Protein AF-A0A848TZ54-F1 (afdb_monomer_lite)

Sequence (203 aa):
LNRTKKYLTGIYPYSLMSSSFYPVHDDQQALKITFSAQEWCGQVFAQINNRKKFKIKSFSYFESEGDIDIELEKNVLENELWNRIRINPFDLPIGEFKMIPDLEYIRMTHKELATYNAIASLTNNDGFGTYRLTYPELDRTLEIKFESSFPYTIESWTDSFKSGFGSKAQTMTSKATKIKTLNTPYWRQNRNNDIFLRDTLGL

Structure (mmCIF, N/CA/C/O backbone):
data_AF-A0A848TZ54-F1
#
_entry.id   AF-A0A848TZ54-F1
#
loop_
_atom_site.group_PDB
_atom_site.id
_atom_site.type_symbol
_atom_site.label_atom_id
_atom_site.label_alt_id
_atom_site.label_comp_id
_atom_site.label_asym_id
_atom_site.label_entity_id
_atom_site.label_seq_id
_atom_site.pdbx_PDB_ins_code
_atom_site.Cartn_x
_atom_site.Cartn_y
_atom_site.Cartn_z
_atom_site.occupancy
_atom_site.B_iso_or_equiv
_atom_site.auth_seq_id
_atom_site.auth_comp_id
_atom_site.auth_asym_id
_atom_site.auth_atom_id
_atom_site.pdbx_PDB_model_num
ATOM 1 N N . LEU A 1 1 ? -1.540 -8.554 -6.019 1.00 91.56 1 LEU A N 1
ATOM 2 C CA . LEU A 1 1 ? -0.116 -8.202 -5.903 1.00 91.56 1 LEU A CA 1
ATOM 3 C C . LEU A 1 1 ? 0.387 -8.563 -4.514 1.00 91.56 1 LEU A C 1
ATOM 5 O O . LEU A 1 1 ? -0.301 -8.237 -3.558 1.00 91.56 1 LEU A O 1
ATOM 9 N N . ASN A 1 2 ? 1.560 -9.192 -4.407 1.00 95.19 2 ASN A N 1
ATOM 10 C CA . ASN A 1 2 ? 2.245 -9.404 -3.128 1.00 95.19 2 ASN A CA 1
ATOM 11 C C . ASN A 1 2 ? 3.399 -8.401 -3.020 1.00 95.19 2 ASN A C 1
ATOM 13 O O . ASN A 1 2 ? 4.169 -8.258 -3.971 1.00 95.19 2 ASN A O 1
ATOM 17 N N . ARG A 1 3 ? 3.512 -7.718 -1.882 1.00 95.12 3 ARG A N 1
ATOM 18 C CA . ARG A 1 3 ? 4.575 -6.756 -1.571 1.00 95.12 3 ARG A CA 1
ATOM 19 C C . ARG A 1 3 ? 5.182 -7.125 -0.227 1.00 95.12 3 ARG A C 1
ATOM 21 O O . ARG A 1 3 ? 4.452 -7.280 0.744 1.00 95.12 3 ARG A O 1
ATOM 28 N N . THR A 1 4 ? 6.501 -7.237 -0.169 1.00 95.56 4 THR A N 1
ATOM 29 C CA . THR A 1 4 ? 7.244 -7.491 1.070 1.00 95.56 4 THR A CA 1
ATOM 30 C C . THR A 1 4 ? 8.174 -6.328 1.365 1.00 95.56 4 THR A C 1
ATOM 32 O O . THR A 1 4 ? 8.808 -5.809 0.445 1.00 95.56 4 THR A O 1
ATOM 35 N N . LYS A 1 5 ? 8.301 -5.952 2.636 1.00 94.88 5 LYS A N 1
ATOM 36 C CA . LYS A 1 5 ? 9.211 -4.897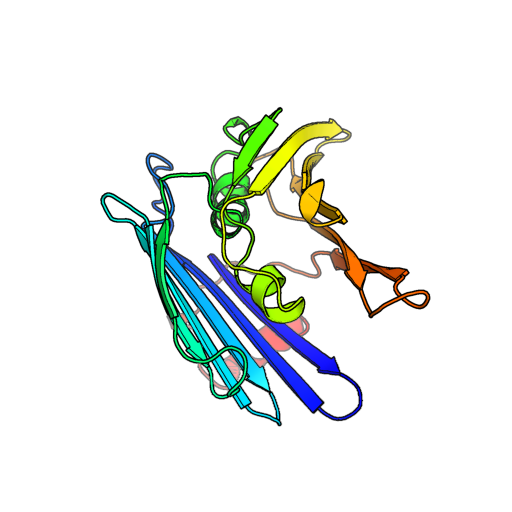 3.089 1.00 94.88 5 LYS A CA 1
ATOM 37 C C . LYS A 1 5 ? 9.971 -5.392 4.313 1.00 94.88 5 LYS A C 1
ATOM 39 O O . LYS A 1 5 ? 9.356 -5.828 5.282 1.00 94.88 5 LYS A O 1
ATOM 44 N N . LYS A 1 6 ? 11.301 -5.332 4.262 1.00 94.31 6 LYS A N 1
ATOM 45 C CA . LYS A 1 6 ? 12.179 -5.660 5.389 1.00 94.31 6 LYS A CA 1
ATOM 46 C C . LYS A 1 6 ? 13.097 -4.487 5.677 1.00 94.31 6 LYS A C 1
ATOM 48 O O . LYS A 1 6 ? 13.686 -3.939 4.751 1.00 94.31 6 LYS A O 1
ATOM 53 N N . TYR A 1 7 ? 13.180 -4.084 6.936 1.00 93.00 7 TYR A N 1
ATOM 54 C CA . TYR A 1 7 ? 14.023 -2.972 7.377 1.00 93.00 7 TYR A CA 1
ATOM 55 C C . TYR A 1 7 ? 14.318 -3.089 8.872 1.00 93.00 7 TYR A C 1
ATOM 57 O O . TYR A 1 7 ? 13.690 -3.877 9.573 1.00 93.00 7 TYR A O 1
ATOM 65 N N . LEU A 1 8 ? 15.288 -2.313 9.351 1.00 92.50 8 LEU A N 1
ATOM 66 C CA . LEU A 1 8 ? 15.635 -2.233 10.766 1.00 92.50 8 LEU A CA 1
ATOM 67 C C . LEU A 1 8 ? 15.040 -0.970 11.389 1.00 92.50 8 LEU A C 1
ATOM 69 O O . LEU A 1 8 ? 15.043 0.097 10.772 1.00 92.50 8 LEU A O 1
ATOM 73 N N . THR A 1 9 ? 14.599 -1.076 12.636 1.00 85.56 9 THR A N 1
ATOM 74 C CA . THR A 1 9 ? 14.295 0.071 13.500 1.00 85.56 9 THR A CA 1
ATOM 75 C C . THR A 1 9 ? 15.177 -0.027 14.740 1.00 85.56 9 THR A C 1
ATOM 77 O O . THR A 1 9 ? 14.919 -0.830 15.640 1.00 85.56 9 THR A O 1
ATOM 80 N N . GLY A 1 10 ? 16.269 0.739 14.770 1.00 87.44 10 GLY A N 1
ATOM 81 C CA . GLY A 1 10 ? 17.331 0.516 15.751 1.00 87.44 10 GLY A CA 1
ATOM 82 C C . GLY A 1 10 ? 17.955 -0.867 15.548 1.00 87.44 10 GLY A C 1
ATOM 83 O O . GLY A 1 10 ? 18.497 -1.143 14.481 1.00 87.44 10 GLY A O 1
ATOM 84 N N . ILE A 1 11 ? 17.851 -1.736 16.556 1.00 87.88 11 ILE A N 1
ATOM 85 C CA . ILE A 1 11 ? 18.409 -3.100 16.526 1.00 87.88 11 ILE A CA 1
ATOM 86 C C . ILE A 1 11 ? 17.394 -4.185 16.129 1.00 87.88 11 ILE A C 1
ATOM 88 O O . ILE A 1 11 ? 17.770 -5.351 16.028 1.00 87.88 11 ILE A O 1
ATOM 92 N N . TYR A 1 12 ? 16.121 -3.833 15.913 1.00 88.94 12 TYR A N 1
ATOM 93 C CA . TYR A 1 12 ? 15.062 -4.811 15.649 1.00 88.94 12 TYR A CA 1
ATOM 94 C C . TYR A 1 12 ? 14.714 -4.905 14.160 1.00 88.94 12 TYR A C 1
ATOM 96 O O . TYR A 1 12 ? 14.510 -3.867 13.520 1.00 88.94 12 TYR A O 1
ATOM 104 N N . PRO A 1 13 ? 14.609 -6.123 13.598 1.00 92.94 13 PRO A N 1
ATOM 105 C CA . PRO A 1 13 ? 14.150 -6.320 12.235 1.00 92.94 13 PRO A CA 1
ATOM 106 C C . PRO A 1 13 ? 12.625 -6.306 12.151 1.00 92.94 13 PRO A C 1
ATOM 108 O O . PRO A 1 13 ? 11.940 -6.976 12.919 1.00 92.94 13 PRO A O 1
ATOM 111 N N . TYR A 1 14 ? 12.110 -5.590 11.159 1.00 95.06 14 TYR A N 1
ATOM 112 C CA . TYR A 1 14 ? 10.713 -5.617 10.749 1.00 95.06 14 TYR A CA 1
ATOM 113 C C . TYR A 1 14 ? 10.586 -6.403 9.449 1.00 95.06 14 TYR A C 1
ATOM 115 O O . TYR A 1 14 ? 11.362 -6.204 8.511 1.00 95.06 14 TYR A O 1
ATOM 123 N N . SER A 1 15 ? 9.581 -7.272 9.382 1.00 96.81 15 SER A N 1
ATOM 124 C CA . SER A 1 15 ? 9.186 -7.995 8.177 1.00 96.81 15 SER A CA 1
ATOM 125 C C . SER A 1 15 ? 7.696 -7.803 7.943 1.00 96.81 15 SER A C 1
ATOM 127 O O . SER A 1 15 ? 6.864 -8.338 8.673 1.00 96.81 15 SER A O 1
ATOM 129 N N . LEU A 1 16 ? 7.367 -7.034 6.911 1.00 97.38 16 LEU A N 1
ATOM 130 C CA . LEU A 1 16 ? 5.999 -6.724 6.520 1.00 97.38 16 LEU A CA 1
ATOM 131 C C . LEU A 1 16 ? 5.663 -7.415 5.202 1.00 97.38 16 LEU A C 1
ATOM 133 O O . LEU A 1 16 ? 6.504 -7.500 4.299 1.00 97.38 16 LEU A O 1
ATOM 137 N N . MET A 1 17 ? 4.420 -7.861 5.067 1.00 97.94 17 MET A N 1
ATOM 138 C CA . MET A 1 17 ? 3.891 -8.381 3.813 1.00 97.94 17 MET A CA 1
ATOM 139 C C . MET A 1 17 ? 2.444 -7.946 3.619 1.00 97.94 17 MET A C 1
ATOM 141 O O . MET A 1 17 ? 1.595 -8.204 4.467 1.00 97.94 17 MET A O 1
ATOM 145 N N . SER A 1 18 ? 2.163 -7.353 2.463 1.00 97.75 18 SER A N 1
ATOM 146 C CA . SER A 1 18 ? 0.814 -7.033 2.000 1.00 97.75 18 SER A CA 1
ATOM 147 C C . SER A 1 18 ? 0.499 -7.865 0.767 1.00 97.75 18 SER A C 1
ATOM 149 O O . SER A 1 18 ? 1.334 -8.002 -0.129 1.00 97.75 18 SER A O 1
ATOM 151 N N . SER A 1 19 ? -0.705 -8.420 0.700 1.00 98.06 19 SER A N 1
ATOM 152 C CA . SER A 1 19 ? -1.190 -9.167 -0.462 1.00 98.06 19 SER A CA 1
ATOM 153 C C . SER A 1 19 ? -2.579 -8.683 -0.844 1.00 98.06 19 SER A C 1
ATOM 155 O O . SER A 1 19 ? -3.461 -8.596 0.002 1.00 98.06 19 SER A O 1
ATOM 157 N N . SER A 1 20 ? -2.780 -8.389 -2.124 1.00 97.38 20 SER A N 1
ATOM 158 C CA . SER A 1 20 ? -4.081 -8.043 -2.698 1.00 97.38 20 SER A CA 1
ATOM 159 C C . SER A 1 20 ? -4.461 -9.073 -3.756 1.00 97.38 20 SER A C 1
ATOM 161 O O . SER A 1 20 ? -3.743 -9.260 -4.745 1.00 97.38 20 SER A O 1
ATOM 163 N N . PHE A 1 21 ? -5.565 -9.780 -3.543 1.00 96.88 21 PHE A N 1
ATOM 164 C CA . PHE A 1 21 ? -6.132 -10.704 -4.516 1.00 96.88 21 PHE A CA 1
ATOM 165 C C . PHE A 1 21 ? -7.145 -9.948 -5.374 1.00 96.88 21 PHE A C 1
ATOM 167 O O . PHE A 1 21 ? -8.287 -9.730 -4.969 1.00 96.88 21 PHE A O 1
ATOM 174 N N . TYR A 1 22 ? -6.680 -9.510 -6.541 1.00 95.31 22 TYR A N 1
ATOM 175 C CA . TYR A 1 22 ? -7.401 -8.621 -7.443 1.00 95.31 22 TYR A CA 1
ATOM 176 C C . TYR A 1 22 ? -7.791 -9.358 -8.734 1.00 95.31 22 TYR A C 1
ATOM 178 O O . TYR A 1 22 ? -6.925 -10.039 -9.295 1.00 95.31 22 TYR A O 1
ATOM 186 N N . PRO A 1 23 ? -9.045 -9.253 -9.207 1.00 92.62 23 PRO A N 1
ATOM 187 C CA . PRO A 1 23 ? -9.470 -9.867 -10.462 1.00 92.62 23 PRO A CA 1
ATOM 188 C C . PRO A 1 23 ? -8.756 -9.254 -11.670 1.00 92.62 23 PRO A C 1
ATOM 190 O O . PRO A 1 23 ? -8.615 -8.043 -11.785 1.00 92.62 23 PRO A O 1
ATOM 193 N N . VAL A 1 24 ? -8.323 -10.102 -12.604 1.00 86.69 24 VAL A N 1
ATOM 194 C CA . VAL A 1 24 ? -7.557 -9.669 -13.789 1.00 86.69 24 VAL A CA 1
ATOM 195 C C . VAL A 1 24 ? -8.401 -8.834 -14.756 1.00 86.69 24 VAL A C 1
ATOM 197 O O . VAL A 1 24 ? -7.855 -7.991 -15.457 1.00 86.69 24 VAL A O 1
ATOM 200 N N . HIS A 1 25 ? -9.718 -9.053 -14.781 1.00 88.06 25 HIS A N 1
ATOM 201 C CA . HIS A 1 25 ? -10.644 -8.323 -15.649 1.00 88.06 25 HIS A CA 1
ATOM 202 C C . HIS A 1 25 ? -10.925 -6.887 -15.190 1.00 88.06 25 HIS A C 1
ATOM 204 O O . HIS A 1 25 ? -11.563 -6.160 -15.942 1.00 88.06 25 HIS A O 1
ATOM 210 N N . ASP A 1 26 ? -10.446 -6.487 -14.002 1.00 84.62 26 ASP A N 1
ATOM 211 C CA . ASP A 1 26 ? -10.633 -5.135 -13.448 1.00 84.62 26 ASP A CA 1
ATOM 212 C C . ASP A 1 26 ? -12.109 -4.701 -13.374 1.00 84.62 26 ASP A C 1
ATOM 214 O O . ASP A 1 26 ? -12.451 -3.533 -13.498 1.00 84.62 26 ASP A O 1
ATOM 218 N N . ASP A 1 27 ? -13.007 -5.668 -13.188 1.00 84.88 27 ASP A N 1
ATOM 219 C CA . ASP A 1 27 ? -14.463 -5.500 -13.209 1.00 84.88 27 ASP A CA 1
ATOM 220 C C . ASP A 1 27 ? -15.075 -5.334 -11.808 1.00 84.88 27 ASP A C 1
ATOM 222 O O . ASP A 1 27 ? -16.269 -5.074 -11.654 1.00 84.88 27 ASP A O 1
ATOM 226 N N . GLN A 1 28 ? -14.261 -5.500 -10.766 1.00 91.31 28 GLN A N 1
ATOM 227 C CA . GLN A 1 28 ? -14.660 -5.399 -9.368 1.00 91.31 28 GLN A CA 1
ATOM 228 C C . GLN A 1 28 ? -13.448 -5.106 -8.474 1.00 91.31 28 GLN A C 1
ATOM 230 O O . GLN A 1 28 ? -12.299 -5.355 -8.833 1.00 91.31 28 GLN A O 1
ATOM 235 N N . GLN A 1 29 ? -13.724 -4.643 -7.255 1.00 95.06 29 GLN A N 1
ATOM 236 C CA . GLN A 1 29 ? -12.709 -4.417 -6.224 1.00 95.06 29 GLN A CA 1
ATOM 237 C C . GLN A 1 29 ? -11.985 -5.705 -5.807 1.00 95.06 29 GLN A C 1
ATOM 239 O O . GLN A 1 29 ? -12.501 -6.815 -5.985 1.00 95.06 29 GLN A O 1
ATOM 244 N N . ALA A 1 30 ? -10.832 -5.559 -5.147 1.00 96.62 30 ALA A N 1
ATOM 245 C CA . ALA A 1 30 ? -10.060 -6.677 -4.610 1.00 96.62 30 ALA A CA 1
ATOM 246 C C . ALA A 1 30 ? -10.962 -7.643 -3.830 1.00 96.62 30 ALA A C 1
ATOM 248 O O . ALA A 1 30 ? -11.733 -7.238 -2.960 1.00 96.62 30 ALA A O 1
ATOM 249 N N . LEU A 1 31 ? -10.869 -8.938 -4.126 1.00 97.50 31 LEU A N 1
ATOM 250 C CA . LEU A 1 31 ? -11.684 -9.970 -3.482 1.00 97.50 31 LEU A CA 1
ATOM 251 C C . LEU A 1 31 ? -11.241 -10.210 -2.032 1.00 97.50 31 LEU A C 1
ATOM 253 O O . LEU A 1 31 ? -12.046 -10.551 -1.156 1.00 97.50 31 LEU A O 1
ATOM 257 N N . LYS A 1 32 ? -9.941 -10.038 -1.784 1.00 98.31 32 LYS A N 1
ATOM 258 C CA . LYS A 1 32 ? -9.312 -10.171 -0.473 1.00 98.31 32 LYS A CA 1
ATOM 259 C C . LYS A 1 32 ? -8.040 -9.334 -0.411 1.00 98.31 32 LYS A C 1
ATOM 261 O O . LYS A 1 32 ? -7.246 -9.363 -1.347 1.00 98.31 32 LYS A O 1
ATOM 266 N N . ILE A 1 33 ? -7.815 -8.671 0.716 1.00 98.62 33 ILE A N 1
ATOM 267 C CA . ILE A 1 33 ? -6.533 -8.049 1.060 1.00 98.62 33 ILE A CA 1
ATOM 268 C C . ILE A 1 33 ? -6.068 -8.630 2.389 1.00 98.62 33 ILE A C 1
ATOM 270 O O . ILE A 1 33 ? -6.881 -8.831 3.289 1.00 98.62 33 ILE A O 1
ATOM 274 N N . THR A 1 34 ? -4.775 -8.897 2.519 1.00 98.56 34 THR A N 1
ATOM 275 C CA . THR A 1 34 ? -4.148 -9.296 3.781 1.00 98.56 34 THR A CA 1
ATOM 276 C C . THR A 1 34 ? -2.904 -8.470 4.037 1.00 98.56 34 THR A C 1
ATOM 278 O O . THR A 1 34 ? -2.166 -8.151 3.105 1.00 98.56 34 THR A O 1
ATOM 281 N N . PHE A 1 35 ? -2.635 -8.207 5.304 1.00 98.56 35 PHE A N 1
ATOM 282 C CA . PHE A 1 35 ? -1.410 -7.603 5.791 1.00 98.56 35 PHE A CA 1
ATOM 283 C C . PHE A 1 35 ? -0.883 -8.421 6.968 1.00 98.56 35 PHE A C 1
ATOM 285 O O . PHE A 1 35 ? -1.661 -8.881 7.802 1.00 98.56 35 PHE A O 1
ATOM 292 N N . SER A 1 36 ? 0.431 -8.585 7.048 1.00 97.94 36 SER A N 1
ATOM 293 C CA . SER A 1 36 ? 1.100 -9.156 8.212 1.00 97.94 36 SER A CA 1
ATOM 294 C C . SER A 1 36 ? 2.349 -8.365 8.558 1.00 97.94 36 SER A C 1
ATOM 296 O O . SER A 1 36 ? 3.113 -7.999 7.661 1.00 97.94 36 SER A O 1
ATOM 298 N N . ALA A 1 37 ? 2.586 -8.192 9.853 1.00 96.94 37 ALA A N 1
ATOM 299 C CA . ALA A 1 37 ? 3.818 -7.654 10.405 1.00 96.94 37 ALA A CA 1
ATOM 300 C C . ALA A 1 37 ? 4.403 -8.647 11.405 1.00 96.94 37 ALA A C 1
ATOM 302 O O . ALA A 1 37 ? 3.680 -9.172 12.251 1.00 96.94 37 ALA A O 1
ATOM 303 N N . GLN A 1 38 ? 5.710 -8.867 11.322 1.00 95.44 38 GLN A N 1
ATOM 304 C CA . GLN A 1 38 ? 6.474 -9.579 12.334 1.00 95.44 38 GLN A CA 1
ATOM 305 C C . GLN A 1 38 ? 7.714 -8.767 12.685 1.00 95.44 38 GLN A C 1
ATOM 307 O O . GLN A 1 38 ? 8.446 -8.315 11.798 1.00 95.44 38 GLN A O 1
ATOM 312 N N . GLU A 1 39 ? 7.945 -8.611 13.979 1.00 89.69 39 GLU A N 1
ATOM 313 C CA . GLU A 1 39 ? 9.127 -7.966 14.531 1.00 89.69 39 GLU A CA 1
ATOM 314 C C . GLU A 1 39 ? 9.479 -8.606 15.888 1.00 89.69 39 GLU A C 1
ATOM 316 O O . GLU A 1 39 ? 8.929 -9.649 16.245 1.00 89.69 39 GLU A O 1
ATOM 321 N N . TRP A 1 40 ? 10.471 -8.070 16.597 1.00 87.25 40 TRP A N 1
ATOM 322 C CA . TRP A 1 40 ? 10.979 -8.679 17.832 1.00 87.25 40 TRP A CA 1
ATOM 323 C C . TRP A 1 40 ? 9.947 -8.703 18.969 1.00 87.25 40 TRP A C 1
ATOM 325 O O . TRP A 1 40 ? 9.869 -9.678 19.715 1.00 87.25 40 TRP A O 1
ATOM 335 N N . CYS A 1 41 ? 9.172 -7.633 19.112 1.00 85.75 41 CYS A N 1
ATOM 336 C CA . CYS A 1 41 ? 8.215 -7.434 20.190 1.00 85.75 41 CYS A CA 1
ATOM 337 C C . CYS A 1 41 ? 6.887 -8.179 19.969 1.00 85.75 41 CYS A C 1
ATOM 339 O O . CYS A 1 41 ? 6.116 -8.289 20.922 1.00 85.75 41 CYS A O 1
ATOM 341 N N . GLY A 1 42 ? 6.602 -8.691 18.766 1.00 92.50 42 GLY A N 1
ATOM 342 C CA . GLY A 1 42 ? 5.309 -9.281 18.445 1.00 92.50 42 GLY A CA 1
ATOM 343 C C . GLY A 1 42 ? 5.001 -9.451 16.954 1.00 92.50 42 GLY A C 1
ATOM 344 O O . GLY A 1 42 ? 5.835 -9.305 16.056 1.00 92.50 42 GLY A O 1
ATOM 345 N N . GLN A 1 43 ? 3.744 -9.818 16.699 1.00 95.25 43 GLN A N 1
ATOM 346 C CA . GLN A 1 43 ? 3.213 -10.075 15.363 1.00 95.25 43 GLN A CA 1
ATOM 347 C C . GLN A 1 43 ? 1.757 -9.637 15.239 1.00 95.25 43 GLN A C 1
ATOM 349 O O . GLN A 1 43 ? 1.008 -9.616 16.220 1.00 95.25 43 GLN A O 1
ATOM 354 N N . VAL A 1 44 ? 1.364 -9.301 14.014 1.00 96.88 44 VAL A N 1
ATOM 355 C CA . VAL A 1 44 ? 0.027 -8.805 13.681 1.00 96.88 44 VAL A CA 1
ATOM 356 C C . VAL A 1 44 ? -0.386 -9.349 12.325 1.00 96.88 44 VAL A C 1
ATOM 358 O O . VAL A 1 44 ? 0.426 -9.397 11.397 1.00 96.88 44 VAL A O 1
ATOM 361 N N . PHE A 1 45 ? -1.659 -9.698 12.185 1.00 98.12 45 PHE A N 1
ATOM 362 C CA . PHE A 1 45 ? -2.269 -10.057 10.910 1.00 98.12 45 PHE A CA 1
ATOM 363 C C . PHE A 1 45 ? -3.606 -9.345 10.747 1.00 98.12 45 PHE A C 1
ATOM 365 O O . PHE A 1 45 ? -4.450 -9.448 11.624 1.00 98.12 45 PHE A O 1
ATOM 372 N N . ALA A 1 46 ? -3.833 -8.701 9.605 1.00 98.19 46 ALA A N 1
ATOM 373 C CA . ALA A 1 46 ? -5.104 -8.088 9.241 1.00 98.19 46 ALA A CA 1
ATOM 374 C C . ALA A 1 46 ? -5.588 -8.603 7.881 1.00 98.19 46 ALA A C 1
ATOM 376 O O . ALA A 1 46 ? -4.797 -8.876 6.977 1.00 98.19 46 ALA A O 1
ATOM 377 N N . GLN A 1 47 ? -6.902 -8.719 7.712 1.00 98.56 47 GLN A N 1
ATOM 378 C CA . GLN A 1 47 ? -7.528 -9.175 6.477 1.00 98.56 47 GLN A CA 1
ATOM 379 C C . GLN A 1 47 ? -8.821 -8.417 6.207 1.00 98.56 47 GLN A C 1
ATOM 381 O O . GLN A 1 47 ? -9.689 -8.339 7.072 1.00 98.56 47 GLN A O 1
ATOM 386 N N . ILE A 1 48 ? -8.992 -7.984 4.961 1.00 98.69 48 ILE A N 1
ATOM 387 C CA . ILE A 1 48 ? -10.251 -7.487 4.407 1.00 98.69 48 ILE A CA 1
ATOM 388 C C . ILE A 1 48 ? -10.809 -8.553 3.462 1.00 98.69 48 ILE A C 1
ATOM 390 O O . ILE A 1 48 ? -10.130 -8.992 2.534 1.00 98.69 48 ILE A O 1
ATOM 394 N N . ASN A 1 49 ? -12.063 -8.952 3.665 1.00 98.50 49 ASN A N 1
ATOM 395 C CA . ASN A 1 49 ? -12.816 -9.784 2.731 1.00 98.50 49 ASN A CA 1
ATOM 396 C C . ASN A 1 49 ? -13.896 -8.954 2.041 1.00 98.50 49 ASN A C 1
ATOM 398 O O . ASN A 1 49 ? -14.756 -8.355 2.694 1.00 98.50 49 ASN A O 1
ATOM 402 N N . ASN A 1 50 ? -13.900 -8.986 0.712 1.00 98.12 50 ASN A N 1
ATOM 403 C CA . ASN A 1 50 ? -14.939 -8.366 -0.095 1.00 98.12 50 ASN A CA 1
ATOM 404 C C . ASN A 1 50 ? -16.230 -9.203 -0.017 1.00 98.12 50 ASN A C 1
ATOM 406 O O . ASN A 1 50 ? -16.301 -10.323 -0.526 1.00 98.12 50 ASN A O 1
ATOM 410 N N . ARG A 1 51 ? -17.229 -8.690 0.707 1.00 97.75 51 ARG A N 1
ATOM 411 C CA . ARG A 1 51 ? -18.608 -9.207 0.790 1.00 97.75 51 ARG A CA 1
ATOM 412 C C . ARG A 1 51 ? -19.570 -8.051 0.489 1.00 97.75 51 ARG A C 1
ATOM 414 O O . ARG A 1 51 ? -19.143 -7.068 -0.104 1.00 97.75 51 ARG A O 1
ATOM 421 N N . LYS A 1 52 ? -20.843 -8.127 0.907 1.00 97.50 52 LYS A N 1
ATOM 422 C CA . LYS A 1 52 ? -21.798 -7.004 0.785 1.00 97.50 52 LYS A CA 1
ATOM 423 C C . LYS A 1 52 ? -21.226 -5.708 1.381 1.00 97.50 52 LYS A C 1
ATOM 425 O O . LYS A 1 52 ? -21.224 -4.682 0.718 1.00 97.50 52 LYS A O 1
ATOM 430 N N . LYS A 1 53 ? -20.677 -5.804 2.593 1.00 98.31 53 LYS A N 1
ATOM 431 C CA . LYS A 1 53 ? -19.748 -4.844 3.203 1.00 98.31 53 LYS A CA 1
ATOM 432 C C . LYS A 1 53 ? -18.347 -5.451 3.225 1.00 98.31 53 LYS A C 1
ATOM 434 O O . LYS A 1 53 ? -18.194 -6.664 3.037 1.00 98.31 53 LYS A O 1
ATOM 439 N N . PHE A 1 54 ? -17.314 -4.651 3.437 1.00 98.56 54 PHE A N 1
ATOM 440 C CA . PHE A 1 54 ? -15.997 -5.201 3.738 1.00 98.56 54 PHE A CA 1
ATOM 441 C C . PHE A 1 54 ? -16.004 -5.801 5.135 1.00 98.56 54 PHE A C 1
ATOM 443 O O . PHE A 1 54 ? -16.257 -5.087 6.095 1.00 98.56 54 PHE A O 1
ATOM 450 N N . LYS A 1 55 ? -15.726 -7.104 5.243 1.00 98.69 55 LYS A N 1
ATOM 451 C CA . LYS A 1 55 ? -15.532 -7.763 6.540 1.00 98.69 55 LYS A CA 1
ATOM 452 C C . LYS A 1 55 ? -14.060 -7.746 6.886 1.00 98.69 55 LYS A C 1
ATOM 454 O O . LYS A 1 55 ? -13.258 -8.279 6.113 1.00 98.69 55 LYS A O 1
ATOM 459 N N . ILE A 1 56 ? -13.722 -7.168 8.024 1.00 98.56 56 ILE A N 1
ATOM 460 C CA . ILE A 1 56 ? -12.344 -6.937 8.425 1.00 98.56 56 ILE A CA 1
ATOM 461 C C . ILE A 1 56 ? -12.078 -7.676 9.722 1.00 98.56 56 ILE A C 1
ATOM 463 O O . ILE A 1 56 ? -12.817 -7.519 10.686 1.00 98.56 56 ILE A O 1
ATOM 467 N N . LYS A 1 57 ? -11.008 -8.468 9.731 1.00 98.25 57 LYS A N 1
ATOM 468 C CA . LYS A 1 57 ? -10.492 -9.111 10.939 1.00 98.25 57 LYS A CA 1
ATOM 469 C C . LYS A 1 57 ? -9.027 -8.764 11.107 1.00 98.25 57 LYS A C 1
ATOM 471 O O . LYS A 1 57 ? -8.283 -8.837 10.129 1.00 98.25 57 LYS A O 1
ATOM 476 N N . SER A 1 58 ? -8.623 -8.435 12.324 1.00 97.19 58 SER A N 1
ATOM 477 C CA . SER A 1 58 ? -7.219 -8.287 12.702 1.00 97.19 58 SER A CA 1
ATOM 478 C C . SER A 1 58 ? -6.959 -9.066 13.975 1.00 97.19 58 SER A C 1
ATOM 480 O O . SER A 1 58 ? -7.818 -9.103 14.848 1.00 97.19 58 SER A O 1
ATOM 482 N N . PHE A 1 59 ? -5.776 -9.657 14.059 1.00 96.94 59 PHE A N 1
ATOM 483 C CA . PHE A 1 59 ? -5.259 -10.330 15.237 1.00 96.94 59 PHE A CA 1
ATOM 484 C C . PHE A 1 59 ? -3.945 -9.669 15.618 1.00 96.94 59 PHE A C 1
ATOM 486 O O . PHE A 1 59 ? -3.067 -9.517 14.759 1.00 96.94 59 PHE A O 1
ATOM 493 N N . SER A 1 60 ? -3.816 -9.260 16.874 1.00 95.44 60 SER A N 1
ATOM 494 C CA . SER A 1 60 ? -2.649 -8.518 17.355 1.00 95.44 60 SER A CA 1
ATOM 495 C C . SER A 1 60 ? -2.103 -9.149 18.622 1.00 95.44 60 SER A C 1
ATOM 497 O O . SER A 1 60 ? -2.839 -9.415 19.566 1.00 95.44 60 SER A O 1
ATOM 499 N N . TYR A 1 61 ? -0.785 -9.325 18.674 1.00 94.00 61 TYR A N 1
ATOM 500 C CA . TYR A 1 61 ? -0.103 -9.661 19.921 1.00 94.00 61 TYR A CA 1
ATOM 501 C C . TYR A 1 61 ? -0.174 -8.522 20.963 1.00 94.00 61 TYR A C 1
ATOM 503 O O . TYR A 1 61 ? -0.062 -8.768 22.161 1.00 94.00 61 TYR A O 1
ATOM 511 N N . PHE A 1 62 ? -0.353 -7.271 20.526 1.00 90.31 62 PHE A N 1
ATOM 512 C CA . PHE A 1 62 ? -0.296 -6.092 21.392 1.00 90.31 62 PHE A CA 1
ATOM 513 C C . PHE A 1 62 ? -1.641 -5.779 22.047 1.00 90.31 62 PHE A C 1
ATOM 515 O O . PHE A 1 62 ? -2.628 -5.537 21.352 1.00 90.31 62 PHE A O 1
ATOM 522 N N . GLU A 1 63 ? -1.640 -5.695 23.380 1.00 83.31 63 GLU A N 1
ATOM 523 C CA . GLU A 1 63 ? -2.832 -5.508 24.221 1.00 83.31 63 GLU A CA 1
ATOM 524 C C . GLU A 1 63 ? -3.678 -4.289 23.832 1.00 83.31 63 GLU A C 1
ATOM 526 O O . GLU A 1 63 ? -4.894 -4.401 23.715 1.00 83.31 63 GLU A O 1
ATOM 531 N N . SER A 1 64 ? -3.052 -3.131 23.600 1.00 82.94 64 SER A N 1
ATOM 532 C CA . SER A 1 64 ? -3.775 -1.875 23.363 1.00 82.94 64 SER A CA 1
ATOM 533 C C . SER A 1 64 ? -4.563 -1.837 22.053 1.00 82.94 64 SER A C 1
ATOM 535 O O . SER A 1 64 ? -5.485 -1.038 21.926 1.00 82.94 64 SER A O 1
ATOM 537 N N . GLU A 1 65 ? -4.182 -2.646 21.065 1.00 83.75 65 GLU A N 1
ATOM 538 C CA . GLU A 1 65 ? -4.890 -2.726 19.779 1.00 83.75 65 GLU A CA 1
ATOM 539 C C . GLU A 1 65 ? -5.780 -3.963 19.713 1.00 83.75 65 GLU A C 1
ATOM 541 O O . GLU A 1 65 ? -6.882 -3.885 19.177 1.00 83.75 65 GLU A O 1
ATOM 546 N N . GLY A 1 66 ? -5.304 -5.080 20.275 1.00 89.25 66 GLY A N 1
ATOM 547 C CA . GLY A 1 66 ? -6.044 -6.329 20.371 1.00 89.25 66 GLY A CA 1
ATOM 548 C C . GLY A 1 66 ? -6.547 -6.867 19.031 1.00 89.25 66 GLY A C 1
ATOM 549 O O . GLY A 1 66 ? -6.083 -6.504 17.944 1.00 89.25 66 GLY A O 1
ATOM 550 N N . ASP A 1 67 ? -7.512 -7.772 19.134 1.00 95.19 67 ASP A N 1
ATOM 551 C CA . ASP A 1 67 ? -8.197 -8.343 17.985 1.00 95.19 67 ASP A CA 1
ATOM 552 C C . ASP A 1 67 ? -9.382 -7.457 17.582 1.00 95.19 67 ASP A C 1
ATOM 554 O O . ASP A 1 67 ? -10.123 -6.960 18.432 1.00 95.19 67 ASP A O 1
ATOM 558 N N . ILE A 1 68 ? -9.602 -7.299 16.275 1.00 94.50 68 ILE A N 1
ATOM 559 C CA . ILE A 1 68 ? -10.749 -6.554 15.733 1.00 94.50 68 ILE A CA 1
ATOM 560 C C . ILE A 1 68 ? -11.579 -7.457 14.818 1.00 94.50 68 ILE A C 1
ATOM 562 O O . ILE A 1 68 ? -11.033 -8.257 14.054 1.00 94.50 68 ILE A O 1
ATOM 566 N N . ASP A 1 69 ? -12.899 -7.279 14.846 1.00 97.62 69 ASP A N 1
ATOM 567 C CA . ASP A 1 69 ? -13.854 -7.892 13.917 1.00 97.62 69 ASP A CA 1
ATOM 568 C C . ASP A 1 69 ? -14.943 -6.861 13.595 1.00 97.62 69 ASP A C 1
ATOM 570 O O . ASP A 1 69 ? -15.837 -6.610 14.404 1.00 97.62 69 ASP A O 1
ATOM 574 N N . ILE A 1 70 ? -14.815 -6.194 12.447 1.00 97.81 70 ILE A N 1
ATOM 575 C CA . ILE A 1 70 ? -15.670 -5.063 12.060 1.00 97.81 70 ILE A CA 1
ATOM 576 C C . ILE A 1 70 ? -16.149 -5.188 10.614 1.00 97.81 70 ILE A C 1
ATOM 578 O O . ILE A 1 70 ? -15.590 -5.931 9.800 1.00 97.81 70 ILE A O 1
ATOM 582 N N . GLU A 1 71 ? -17.170 -4.404 10.269 1.00 98.50 71 GLU A N 1
ATOM 583 C CA . GLU A 1 71 ? -17.621 -4.232 8.890 1.00 98.50 71 GLU A CA 1
ATOM 584 C C . GLU A 1 71 ? -17.560 -2.760 8.469 1.00 98.50 71 GLU A C 1
ATOM 586 O O . GLU A 1 71 ? -18.025 -1.887 9.197 1.00 98.50 71 GLU A O 1
ATOM 591 N N . LEU A 1 72 ? -17.035 -2.491 7.271 1.00 98.38 72 LEU A N 1
ATOM 592 C CA . LEU A 1 72 ? -17.018 -1.157 6.658 1.00 98.38 72 LEU A CA 1
ATOM 593 C C . LEU A 1 72 ? -17.810 -1.147 5.347 1.00 98.38 72 LEU A C 1
ATOM 595 O O . LEU A 1 72 ? -17.841 -2.141 4.616 1.00 98.38 72 LEU A O 1
ATOM 599 N N . GLU A 1 73 ? -18.438 -0.014 5.034 1.00 98.25 73 GLU A N 1
ATOM 600 C CA . GLU A 1 73 ? -19.122 0.178 3.751 1.00 98.25 73 GLU A CA 1
ATOM 601 C C . GLU A 1 73 ? -18.164 0.075 2.560 1.00 98.25 73 GLU A C 1
ATOM 603 O O . GLU A 1 73 ? -16.942 0.200 2.681 1.00 98.25 73 GLU A O 1
ATOM 608 N N . LYS A 1 74 ? -18.741 -0.155 1.379 1.00 97.69 74 LYS A N 1
ATOM 609 C CA . LYS A 1 74 ? -17.993 -0.219 0.125 1.00 97.69 74 LYS A CA 1
ATOM 610 C C . LYS A 1 74 ? -17.447 1.142 -0.271 1.00 97.69 74 LYS A C 1
ATOM 612 O O . LYS A 1 74 ? -18.182 1.982 -0.765 1.00 97.69 74 LYS A O 1
ATOM 617 N N . ASN A 1 75 ? -16.142 1.294 -0.097 1.00 97.56 75 ASN A N 1
ATOM 618 C CA . ASN A 1 75 ? -15.341 2.418 -0.558 1.00 97.56 75 ASN A CA 1
ATOM 619 C C . ASN A 1 75 ? -14.086 1.898 -1.264 1.00 97.56 75 ASN A C 1
ATOM 621 O O . ASN A 1 75 ? -13.786 0.703 -1.207 1.00 97.56 75 ASN A O 1
ATOM 625 N N . VAL A 1 76 ? -13.343 2.777 -1.932 1.00 97.75 76 VAL A N 1
ATOM 626 C CA . VAL A 1 76 ? -12.101 2.376 -2.608 1.00 97.75 76 VAL A CA 1
ATOM 627 C C . VAL A 1 76 ? -11.099 1.839 -1.577 1.00 97.75 76 VAL A C 1
ATOM 629 O O . VAL A 1 76 ? -11.002 2.380 -0.473 1.00 97.75 76 VAL A O 1
ATOM 632 N N . LEU A 1 77 ? -10.361 0.780 -1.916 1.00 98.38 77 LEU A N 1
ATOM 633 C CA . LEU A 1 77 ? -9.317 0.215 -1.055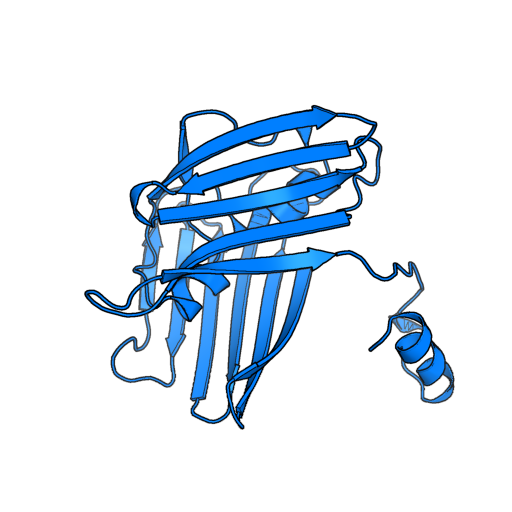 1.00 98.38 77 LEU A CA 1
ATOM 634 C C . LEU A 1 77 ? -7.949 0.694 -1.542 1.00 98.38 77 LEU A C 1
ATOM 636 O O . LEU A 1 77 ? -7.545 0.363 -2.653 1.00 98.38 77 LEU A O 1
ATOM 640 N N . GLU A 1 78 ? -7.180 1.413 -0.727 1.00 98.44 78 GLU A N 1
ATOM 641 C CA . GLU A 1 78 ? -5.859 1.904 -1.158 1.00 98.44 78 GLU A CA 1
ATOM 642 C C . GLU A 1 78 ? -4.923 0.761 -1.596 1.00 98.44 78 GLU A C 1
ATOM 644 O O . GLU A 1 78 ? -4.229 0.862 -2.609 1.00 98.44 78 GLU A O 1
ATOM 649 N N . ASN A 1 79 ? -4.956 -0.375 -0.888 1.00 97.88 79 ASN A N 1
ATOM 650 C CA . ASN A 1 79 ? -4.144 -1.549 -1.222 1.00 97.88 79 ASN A CA 1
ATOM 651 C C . ASN A 1 79 ? -4.400 -2.083 -2.649 1.00 97.88 79 ASN A C 1
ATOM 653 O O . ASN A 1 79 ? -3.530 -2.756 -3.208 1.00 97.88 79 ASN A O 1
ATOM 657 N N . GLU A 1 80 ? -5.573 -1.825 -3.241 1.00 96.12 80 GLU A N 1
ATOM 658 C CA . GLU A 1 80 ? -5.925 -2.292 -4.588 1.00 96.12 80 GLU A CA 1
ATOM 659 C C . GLU A 1 80 ? -5.408 -1.374 -5.704 1.00 96.12 80 GLU A C 1
ATOM 661 O O . GLU A 1 80 ? -5.253 -1.824 -6.840 1.00 96.12 80 GLU A O 1
ATOM 666 N N . LEU A 1 81 ? -5.038 -0.128 -5.384 1.00 97.12 81 LEU A N 1
ATOM 667 C CA . LEU A 1 81 ? -4.528 0.835 -6.365 1.00 97.12 81 LEU A CA 1
ATOM 668 C C . LEU A 1 81 ? -3.274 0.327 -7.081 1.00 97.12 81 LEU A C 1
ATOM 670 O O . LEU A 1 81 ? -3.138 0.498 -8.287 1.00 97.12 81 LEU A O 1
ATOM 674 N N . TRP A 1 82 ? -2.387 -0.371 -6.368 1.00 97.06 82 TRP A N 1
ATOM 675 C CA . TRP A 1 82 ? -1.175 -0.961 -6.947 1.00 97.06 82 TRP A CA 1
ATOM 676 C C . TRP A 1 82 ? -1.472 -1.988 -8.045 1.00 97.06 82 TRP A C 1
ATOM 678 O O . TRP A 1 82 ? -0.682 -2.162 -8.972 1.00 97.06 82 TRP A O 1
ATOM 688 N N . ASN A 1 83 ? -2.594 -2.698 -7.923 1.00 96.25 83 ASN A N 1
ATOM 689 C CA . ASN A 1 83 ? -3.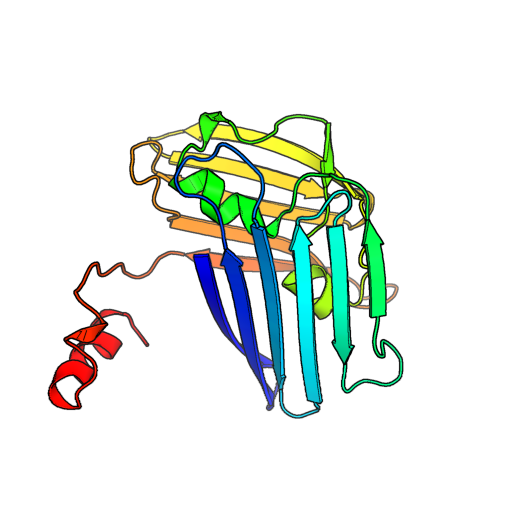076 -3.610 -8.950 1.00 96.25 83 ASN A CA 1
ATOM 690 C C . ASN A 1 83 ? -3.701 -2.828 -10.111 1.00 96.25 83 ASN A C 1
ATOM 692 O O . ASN A 1 83 ? -3.318 -3.065 -11.254 1.00 96.25 83 ASN A O 1
ATOM 696 N N . ARG A 1 84 ? -4.592 -1.877 -9.809 1.00 95.75 84 ARG A N 1
ATOM 697 C CA . ARG A 1 84 ? -5.300 -1.064 -10.810 1.00 95.75 84 ARG A CA 1
ATOM 698 C C . ARG A 1 84 ? -4.354 -0.269 -11.701 1.00 95.75 84 ARG A C 1
ATOM 700 O O . ARG A 1 84 ? -4.479 -0.346 -12.913 1.00 95.75 84 ARG A O 1
ATOM 707 N N . ILE A 1 85 ? -3.332 0.373 -11.128 1.00 96.44 85 ILE A N 1
ATOM 708 C CA . ILE A 1 85 ? -2.289 1.090 -11.887 1.00 96.44 85 ILE A CA 1
ATOM 709 C C . ILE A 1 85 ? -1.654 0.195 -12.956 1.00 96.44 85 ILE A C 1
ATOM 711 O O . ILE A 1 85 ? -1.415 0.638 -14.071 1.00 96.44 85 ILE A O 1
ATOM 715 N N . ARG A 1 86 ? -1.388 -1.073 -12.628 1.00 94.50 86 ARG A N 1
ATOM 716 C CA . ARG A 1 86 ? -0.714 -2.014 -13.534 1.00 94.50 86 ARG A CA 1
ATOM 717 C C . ARG A 1 86 ? -1.641 -2.640 -14.576 1.00 94.50 86 ARG A C 1
ATOM 719 O O . ARG A 1 86 ? -1.142 -3.248 -15.519 1.00 94.50 86 ARG A O 1
ATOM 726 N N . ILE A 1 87 ? -2.957 -2.552 -14.380 1.00 93.69 87 ILE A N 1
ATOM 727 C CA . ILE A 1 87 ? -3.960 -3.099 -15.300 1.00 93.69 87 ILE A CA 1
ATOM 728 C C . ILE A 1 87 ? -4.499 -1.981 -16.192 1.00 93.69 87 ILE A C 1
ATOM 730 O O . ILE A 1 87 ? -4.347 -2.049 -17.410 1.00 93.69 87 ILE A O 1
ATOM 734 N N . ASN A 1 88 ? -5.075 -0.944 -15.586 1.00 92.94 88 ASN A N 1
ATOM 735 C CA . ASN A 1 88 ? -5.640 0.206 -16.272 1.00 92.94 88 ASN A CA 1
ATOM 736 C C . ASN A 1 88 ? -5.564 1.469 -15.385 1.00 92.94 88 ASN A C 1
ATOM 738 O O . ASN A 1 88 ? -6.479 1.751 -14.607 1.00 92.94 88 ASN A O 1
ATOM 742 N N . PRO A 1 89 ? -4.494 2.277 -15.495 1.00 94.62 89 PRO A N 1
ATOM 743 C CA . PRO A 1 89 ? -4.334 3.469 -14.664 1.00 94.62 89 PRO A CA 1
ATOM 744 C C . PRO A 1 89 ? -5.315 4.602 -15.007 1.00 94.62 89 PRO A C 1
ATOM 746 O O . PRO A 1 89 ? -5.454 5.536 -14.221 1.00 94.62 89 PRO A O 1
ATOM 749 N N . PHE A 1 90 ? -5.999 4.549 -16.155 1.00 89.94 90 PHE A N 1
ATOM 750 C CA . PHE A 1 90 ? -6.917 5.608 -16.591 1.00 89.94 90 PHE A CA 1
ATOM 751 C C . PHE A 1 90 ? -8.284 5.557 -15.899 1.00 89.94 90 PHE A C 1
ATOM 753 O O . PHE A 1 90 ? -9.018 6.538 -15.950 1.00 89.94 90 PHE A O 1
ATOM 760 N N . ASP A 1 91 ? -8.609 4.443 -15.241 1.00 92.38 91 ASP A N 1
ATOM 761 C CA . ASP A 1 91 ? -9.849 4.266 -14.474 1.00 92.38 91 ASP A CA 1
ATOM 762 C C . ASP A 1 91 ? -9.675 4.594 -12.975 1.00 92.38 91 ASP A C 1
ATOM 764 O O . ASP A 1 91 ? -10.595 4.474 -12.162 1.00 92.38 91 ASP A O 1
ATOM 768 N N . LEU A 1 92 ? -8.476 5.015 -12.559 1.00 96.00 92 LEU A N 1
ATOM 769 C CA . LEU A 1 92 ? -8.233 5.387 -11.168 1.00 96.00 92 LEU A CA 1
ATOM 770 C C . LEU A 1 92 ? -9.143 6.555 -10.744 1.00 96.00 92 LEU A C 1
ATOM 772 O O . LEU A 1 92 ? -9.327 7.502 -11.510 1.00 96.00 92 LEU A O 1
ATOM 776 N N . PRO A 1 93 ? -9.694 6.522 -9.518 1.00 97.00 93 PRO A N 1
ATOM 777 C CA . PRO A 1 93 ? -10.568 7.577 -9.033 1.00 97.00 93 PRO A CA 1
ATOM 778 C C . PRO A 1 93 ? -9.782 8.883 -8.900 1.00 97.00 93 PRO A C 1
ATOM 780 O O . PRO A 1 93 ? -8.652 8.894 -8.419 1.00 97.00 93 PRO A O 1
ATOM 783 N N . ILE A 1 94 ? -10.389 9.991 -9.312 1.00 98.31 94 ILE A N 1
ATOM 784 C CA . ILE A 1 94 ? -9.813 11.338 -9.239 1.00 98.31 94 ILE A CA 1
ATOM 785 C C . ILE A 1 94 ? -10.802 12.293 -8.570 1.00 98.31 94 ILE A C 1
ATOM 787 O O . ILE A 1 94 ? -12.006 12.041 -8.556 1.00 98.31 94 ILE A O 1
ATOM 791 N N . GLY A 1 95 ? -10.299 13.401 -8.031 1.00 98.62 95 GLY A N 1
ATOM 792 C CA . GLY A 1 95 ? -11.095 14.325 -7.226 1.00 98.62 95 GLY A CA 1
ATOM 793 C C . GLY A 1 95 ? -11.290 13.810 -5.802 1.00 98.62 95 GLY A C 1
ATOM 794 O O . GLY A 1 95 ? -10.441 13.085 -5.284 1.00 98.62 95 GLY A O 1
ATOM 795 N N . GLU A 1 96 ? -12.383 14.216 -5.162 1.00 98.56 96 GLU A N 1
ATOM 796 C CA . GLU A 1 96 ? -12.698 13.860 -3.776 1.00 98.56 96 GLU A CA 1
ATOM 797 C C . GLU A 1 96 ? -13.560 12.596 -3.7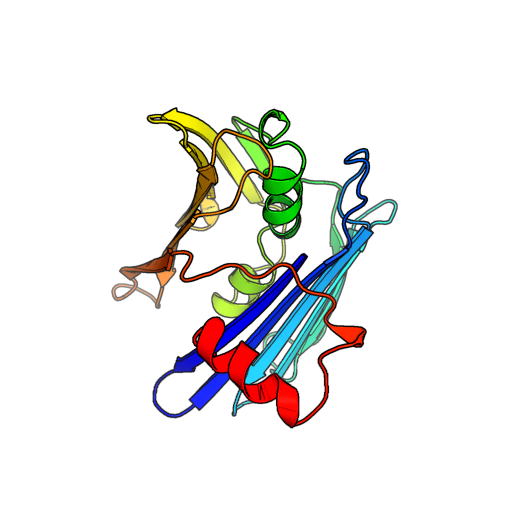02 1.00 98.56 96 GLU A C 1
ATOM 799 O O . GLU A 1 96 ? -14.574 12.476 -4.390 1.00 98.56 96 GLU A O 1
ATOM 804 N N . PHE A 1 97 ? -13.180 11.654 -2.843 1.00 98.62 97 PHE A N 1
ATOM 805 C CA . PHE A 1 97 ? -13.941 10.430 -2.600 1.00 98.62 97 PHE A CA 1
ATOM 806 C C . PHE A 1 97 ? -13.611 9.831 -1.228 1.00 98.62 97 PHE A C 1
ATOM 808 O O . PHE A 1 97 ? -12.754 10.311 -0.486 1.00 98.62 97 PHE A O 1
ATOM 815 N N . LYS A 1 98 ? -14.320 8.761 -0.865 1.00 98.50 98 LYS A N 1
ATOM 816 C CA . LYS A 1 98 ? -14.092 8.000 0.365 1.00 98.50 98 LYS A CA 1
ATOM 817 C C . LYS A 1 98 ? -13.205 6.787 0.095 1.00 98.50 98 LYS A C 1
ATOM 819 O O . LYS A 1 98 ? -13.402 6.073 -0.889 1.00 98.50 98 LYS A O 1
ATOM 824 N N . MET A 1 99 ? -12.253 6.528 0.987 1.00 98.50 99 MET A N 1
ATOM 825 C CA . MET A 1 99 ? -11.277 5.450 0.824 1.00 98.50 99 MET A CA 1
ATOM 826 C C . MET A 1 99 ? -10.908 4.815 2.162 1.00 98.50 99 MET A C 1
ATOM 828 O O . MET A 1 99 ? -10.813 5.500 3.180 1.00 98.50 99 MET A O 1
ATOM 832 N N . ILE A 1 100 ? -10.674 3.504 2.148 1.00 98.62 100 ILE A N 1
ATOM 833 C CA . ILE A 1 100 ? -10.057 2.771 3.256 1.00 98.62 100 ILE A CA 1
ATOM 834 C C . ILE A 1 100 ? -8.537 2.754 2.997 1.00 98.62 100 ILE A C 1
ATOM 836 O O . ILE A 1 100 ? -8.129 2.235 1.950 1.00 98.62 100 ILE A O 1
ATOM 840 N N . PRO A 1 101 ? -7.708 3.340 3.884 1.00 98.31 101 PRO A N 1
ATOM 841 C CA . PRO A 1 101 ? -6.261 3.429 3.687 1.00 98.31 101 PRO A CA 1
ATOM 842 C C . PRO A 1 101 ? -5.550 2.072 3.726 1.00 98.31 101 PRO A C 1
ATOM 844 O O . PRO A 1 101 ? -6.112 1.066 4.164 1.00 98.31 101 PRO A O 1
ATOM 847 N N . ASP A 1 102 ? -4.290 2.054 3.290 1.00 98.06 102 ASP A N 1
ATOM 848 C CA . ASP A 1 102 ? -3.440 0.861 3.286 1.00 98.06 102 ASP A CA 1
ATOM 849 C C . ASP A 1 102 ? -3.298 0.305 4.713 1.00 98.06 102 ASP A C 1
ATOM 851 O O . ASP A 1 102 ? -2.938 1.026 5.650 1.00 98.06 102 ASP A O 1
ATOM 855 N N . LEU A 1 103 ? -3.573 -0.994 4.878 1.00 97.94 103 LEU A N 1
ATOM 856 C CA . LEU A 1 103 ? -3.447 -1.685 6.167 1.00 97.94 103 LEU A CA 1
ATOM 857 C C . LEU A 1 103 ? -2.051 -1.539 6.799 1.00 97.94 103 LEU A C 1
ATOM 859 O O . LEU A 1 103 ? -1.952 -1.439 8.021 1.00 97.94 103 LEU A O 1
ATOM 863 N N . GLU A 1 104 ? -0.985 -1.500 5.989 1.00 96.38 104 GLU A N 1
ATOM 864 C CA . GLU A 1 104 ? 0.382 -1.228 6.449 1.00 96.38 104 GLU A CA 1
ATOM 865 C C . GLU A 1 104 ? 0.461 0.161 7.084 1.00 96.38 104 GLU A C 1
ATOM 867 O O . GLU A 1 104 ? 0.973 0.294 8.193 1.00 96.38 104 GLU A O 1
ATOM 872 N N . TYR A 1 105 ? -0.075 1.190 6.422 1.00 96.56 105 TYR A N 1
ATOM 873 C CA . TYR A 1 105 ? -0.045 2.556 6.945 1.00 96.56 105 TYR A CA 1
ATOM 874 C C . TYR A 1 105 ? -0.808 2.662 8.267 1.00 96.56 105 TYR A C 1
ATOM 876 O O . TYR A 1 105 ? -0.249 3.138 9.259 1.00 96.56 105 TYR A O 1
ATOM 884 N N . ILE A 1 106 ? -2.056 2.180 8.291 1.00 95.88 106 ILE A N 1
ATOM 885 C CA . ILE A 1 106 ? -2.909 2.201 9.486 1.00 95.88 106 ILE A CA 1
ATOM 886 C C . ILE A 1 106 ? -2.196 1.529 10.653 1.00 95.88 106 ILE A C 1
ATOM 888 O O . ILE A 1 106 ? -2.117 2.101 11.743 1.00 95.88 106 ILE A O 1
ATOM 892 N N . ARG A 1 107 ? -1.601 0.356 10.400 1.00 93.31 107 ARG A N 1
ATOM 893 C CA . ARG A 1 107 ? -0.872 -0.377 11.426 1.00 93.31 107 ARG A CA 1
ATOM 894 C C . ARG A 1 107 ? 0.353 0.382 11.922 1.00 93.31 107 ARG A C 1
ATOM 896 O O . ARG A 1 107 ? 0.534 0.531 13.124 1.00 93.31 107 ARG A O 1
ATOM 903 N N . MET A 1 108 ? 1.217 0.818 11.011 1.00 91.50 108 MET A N 1
ATOM 904 C CA . MET A 1 108 ? 2.514 1.401 11.366 1.00 91.50 108 MET A CA 1
ATOM 905 C C . MET A 1 108 ? 2.392 2.786 12.009 1.00 91.50 108 MET A C 1
ATOM 907 O O . MET A 1 108 ? 3.338 3.254 12.639 1.00 91.50 108 MET A O 1
ATOM 911 N N . THR A 1 109 ? 1.245 3.445 11.844 1.00 92.19 109 THR A N 1
ATOM 912 C CA . THR A 1 109 ? 0.961 4.762 12.430 1.00 92.19 109 THR A CA 1
ATOM 913 C C . THR A 1 109 ? -0.055 4.718 13.570 1.00 92.19 109 THR A C 1
ATOM 915 O O . THR A 1 109 ? -0.392 5.773 14.112 1.00 92.19 109 THR A O 1
ATOM 918 N N . HIS A 1 110 ? -0.519 3.519 13.947 1.00 91.62 110 HIS A N 1
ATOM 919 C CA . HIS A 1 110 ? -1.524 3.287 14.989 1.00 91.62 110 HIS A CA 1
ATOM 920 C C . HIS A 1 110 ? -2.772 4.167 14.815 1.00 91.62 110 HIS A C 1
ATOM 922 O O . HIS A 1 110 ? -3.290 4.751 15.770 1.00 91.62 110 HIS A O 1
ATOM 928 N N . LYS A 1 111 ? -3.221 4.320 13.565 1.00 93.06 111 LYS A N 1
ATOM 929 C CA . LYS A 1 111 ? -4.458 5.036 13.237 1.00 93.06 111 LYS A CA 1
ATOM 930 C C . LYS A 1 111 ? -5.642 4.085 13.309 1.00 93.06 111 LYS A C 1
ATOM 932 O O . LYS A 1 111 ? -5.490 2.868 13.274 1.00 93.06 111 LYS A O 1
ATOM 937 N N . GLU A 1 112 ? -6.834 4.650 13.417 1.00 94.38 112 GLU A N 1
ATOM 938 C CA . GLU A 1 112 ? -8.056 3.861 13.373 1.00 94.38 112 GLU A CA 1
ATOM 939 C C . GLU A 1 112 ? -8.260 3.283 11.966 1.00 94.38 112 GLU A C 1
ATOM 941 O O . GLU A 1 112 ? -8.085 3.966 10.956 1.00 94.38 112 GLU A O 1
ATOM 946 N N . LEU A 1 113 ? -8.641 2.008 11.882 1.00 96.00 113 LEU A N 1
ATOM 947 C CA . LEU A 1 113 ? -9.008 1.400 10.609 1.00 96.00 113 LEU A CA 1
ATOM 948 C C . LEU A 1 113 ? -10.439 1.793 10.238 1.00 96.00 113 LEU A C 1
ATOM 950 O O . LEU A 1 113 ? -11.397 1.092 10.557 1.00 96.00 113 LEU A O 1
ATOM 954 N N . ALA A 1 114 ? -10.564 2.913 9.535 1.00 97.38 114 ALA A N 1
ATOM 955 C CA . ALA A 1 114 ? -11.839 3.469 9.109 1.00 97.38 114 ALA A CA 1
ATOM 956 C C . ALA A 1 114 ? -11.799 3.946 7.649 1.00 97.38 114 ALA A C 1
ATOM 958 O O . ALA A 1 114 ? -10.793 3.847 6.945 1.00 97.38 114 ALA A O 1
ATOM 959 N N . THR A 1 115 ? -12.937 4.453 7.179 1.00 98.19 115 THR A N 1
ATOM 960 C CA . THR A 1 115 ? -13.014 5.179 5.909 1.00 98.19 115 THR A CA 1
ATOM 961 C C . THR A 1 115 ? -12.673 6.648 6.137 1.00 98.19 115 THR A C 1
ATOM 963 O O . THR A 1 115 ? -13.278 7.289 6.992 1.00 98.19 115 THR A O 1
ATOM 966 N N . TYR A 1 116 ? -11.806 7.201 5.293 1.00 98.69 116 TYR A N 1
ATOM 967 C CA . TYR A 1 116 ? -11.407 8.608 5.319 1.00 98.69 116 TYR A CA 1
ATOM 968 C C . TYR A 1 116 ? -11.760 9.315 4.010 1.00 98.69 116 TYR A C 1
ATOM 970 O O . TYR A 1 116 ? -11.970 8.668 2.978 1.00 98.69 116 TYR A O 1
ATOM 978 N N . ASN A 1 117 ? -11.828 10.649 4.044 1.00 98.56 117 ASN A N 1
ATOM 979 C CA . ASN A 1 117 ? -11.813 11.435 2.812 1.00 98.56 117 ASN A CA 1
ATOM 980 C C . ASN A 1 117 ? -10.429 11.356 2.160 1.00 98.56 117 ASN A C 1
ATOM 982 O O . ASN A 1 117 ? -9.404 11.506 2.829 1.00 98.56 117 ASN A O 1
ATOM 986 N N . ALA A 1 118 ? -10.420 11.156 0.850 1.00 98.69 118 ALA A N 1
ATOM 987 C CA . ALA A 1 118 ? -9.232 11.141 0.023 1.00 98.69 118 ALA A CA 1
ATOM 988 C C . ALA A 1 118 ? -9.428 12.054 -1.186 1.00 98.69 118 ALA A C 1
ATOM 990 O O . ALA A 1 118 ? -10.533 12.180 -1.715 1.00 98.69 118 ALA A O 1
ATOM 991 N N . ILE A 1 119 ? -8.339 12.683 -1.614 1.00 98.81 119 ILE A N 1
ATOM 992 C CA . ILE A 1 119 ? -8.298 13.528 -2.803 1.00 98.81 119 ILE A CA 1
ATOM 993 C C . ILE A 1 119 ? -7.207 12.984 -3.704 1.00 98.81 119 ILE A C 1
ATOM 995 O O . ILE A 1 119 ? -6.061 12.867 -3.261 1.00 98.81 119 ILE A O 1
ATOM 999 N N . ALA A 1 120 ? -7.543 12.660 -4.949 1.00 98.75 120 ALA A N 1
ATOM 1000 C CA . ALA A 1 120 ? -6.563 12.146 -5.890 1.00 98.75 120 ALA A CA 1
ATOM 1001 C C . ALA A 1 120 ? -6.488 12.930 -7.195 1.00 98.75 120 ALA A C 1
ATOM 1003 O O . ALA A 1 120 ? -7.471 13.499 -7.675 1.00 98.75 120 ALA A O 1
ATOM 1004 N N . SER A 1 121 ? -5.302 12.923 -7.789 1.00 98.50 121 SER A N 1
ATOM 1005 C CA . SER A 1 121 ? -5.054 13.450 -9.123 1.00 98.50 121 SER A CA 1
ATOM 1006 C C . SER A 1 121 ? -4.135 12.519 -9.906 1.00 98.50 121 SER A C 1
ATOM 1008 O O . SER A 1 121 ? -3.278 11.835 -9.345 1.00 98.50 121 SER A O 1
ATOM 1010 N N . LEU A 1 122 ? -4.317 12.508 -11.225 1.00 98.19 122 LEU A N 1
ATOM 1011 C CA . LEU A 1 122 ? -3.456 11.802 -12.162 1.00 98.19 122 LEU A CA 1
ATOM 1012 C C . LEU A 1 122 ? -2.842 12.820 -13.122 1.00 98.19 122 LEU A C 1
ATOM 1014 O O . LEU A 1 122 ? -3.555 13.570 -13.786 1.00 98.19 122 LEU A O 1
ATOM 1018 N N . THR A 1 123 ? -1.516 12.843 -13.189 1.00 97.00 123 THR A N 1
ATOM 1019 C CA . THR A 1 123 ? -0.757 13.685 -14.124 1.00 97.00 123 THR A CA 1
ATOM 1020 C C . THR A 1 123 ? 0.065 12.802 -15.049 1.00 97.00 123 THR A C 1
ATOM 1022 O O . THR A 1 123 ? 0.539 11.753 -14.624 1.00 97.00 123 THR A O 1
ATOM 1025 N N . ASN A 1 124 ? 0.230 13.208 -16.308 1.00 94.62 124 ASN A N 1
ATOM 1026 C CA . ASN A 1 124 ? 1.034 12.485 -17.293 1.00 94.62 124 ASN A CA 1
ATOM 1027 C C . ASN A 1 124 ? 2.079 13.433 -17.875 1.00 94.62 124 ASN A C 1
ATOM 1029 O O . ASN A 1 124 ? 1.708 14.399 -18.534 1.00 94.62 124 ASN A O 1
ATOM 1033 N N . ASN A 1 125 ? 3.359 13.149 -17.637 1.00 92.62 125 ASN A N 1
ATOM 1034 C CA . ASN A 1 125 ? 4.491 13.954 -18.093 1.00 92.62 125 ASN A CA 1
ATOM 1035 C C . ASN A 1 125 ? 5.632 13.036 -18.546 1.00 92.62 125 ASN A C 1
ATOM 1037 O O . ASN A 1 125 ? 5.932 12.051 -17.874 1.00 92.62 125 ASN A O 1
ATOM 1041 N N . ASP A 1 126 ? 6.286 13.372 -19.660 1.00 89.44 126 ASP A N 1
ATOM 1042 C CA . ASP A 1 126 ? 7.515 12.713 -20.135 1.00 89.44 126 ASP A CA 1
ATOM 1043 C C . ASP A 1 126 ? 7.434 11.175 -20.222 1.00 89.44 126 ASP A C 1
ATOM 1045 O O . ASP A 1 126 ? 8.375 10.465 -19.873 1.00 89.44 126 ASP A O 1
ATOM 1049 N N . GLY A 1 127 ? 6.289 10.639 -20.659 1.00 93.94 127 GLY A N 1
ATOM 1050 C CA . GLY A 1 127 ? 6.068 9.189 -20.758 1.00 93.94 127 GLY A CA 1
ATOM 1051 C C . GLY A 1 127 ? 5.811 8.483 -19.420 1.00 93.94 127 GLY A C 1
ATOM 1052 O O . GLY A 1 127 ? 5.792 7.252 -19.383 1.00 93.94 127 GLY A O 1
ATOM 1053 N N . PHE A 1 128 ? 5.587 9.236 -18.340 1.00 96.94 128 PHE A N 1
ATOM 1054 C CA . PHE A 1 128 ? 5.224 8.717 -17.024 1.00 96.94 128 PHE A CA 1
ATOM 1055 C C . PHE A 1 128 ? 3.895 9.282 -16.521 1.00 96.94 128 PHE A C 1
ATOM 1057 O O . PHE A 1 128 ? 3.636 10.484 -16.597 1.00 96.94 128 PHE A O 1
ATOM 1064 N N . GLY A 1 129 ? 3.087 8.411 -15.923 1.00 97.62 129 GLY A N 1
ATOM 1065 C CA . GLY A 1 129 ? 1.955 8.777 -15.086 1.00 97.62 129 GLY A CA 1
ATOM 1066 C C . GLY A 1 129 ? 2.396 8.956 -13.635 1.00 97.62 129 GLY A C 1
ATOM 1067 O O . GLY A 1 129 ? 3.233 8.206 -13.131 1.00 97.62 129 GLY A O 1
ATOM 1068 N N . THR A 1 130 ? 1.846 9.951 -12.946 1.00 98.31 130 THR A N 1
ATOM 1069 C CA . THR A 1 130 ? 1.972 10.109 -11.492 1.00 98.31 130 THR A CA 1
ATOM 1070 C C . THR A 1 130 ? 0.587 10.233 -10.883 1.00 98.31 130 THR A C 1
ATOM 1072 O O . THR A 1 130 ? -0.119 11.215 -11.130 1.00 98.31 130 THR A O 1
ATOM 1075 N N . TYR A 1 131 ? 0.213 9.227 -10.094 1.00 98.62 131 TYR A N 1
ATOM 1076 C CA . TYR A 1 131 ? -1.009 9.223 -9.301 1.00 98.62 131 TYR A CA 1
ATOM 1077 C C . TYR A 1 131 ? -0.690 9.721 -7.894 1.00 98.62 131 TYR A C 1
ATOM 1079 O O . TYR A 1 131 ? 0.098 9.102 -7.174 1.00 98.62 131 TYR A O 1
ATOM 1087 N N . ARG A 1 132 ? -1.283 10.852 -7.520 1.00 98.75 132 ARG A N 1
ATOM 1088 C CA . ARG A 1 132 ? -1.118 11.490 -6.214 1.00 98.75 132 ARG A CA 1
ATOM 1089 C C . ARG A 1 132 ? -2.395 11.320 -5.416 1.00 98.75 132 ARG A C 1
ATOM 1091 O O . ARG A 1 132 ? -3.468 11.634 -5.915 1.00 98.75 132 ARG A O 1
ATOM 1098 N N . LEU A 1 133 ? -2.265 10.864 -4.180 1.00 98.75 133 LEU A N 1
ATOM 1099 C CA . LEU A 1 133 ? -3.351 10.587 -3.252 1.00 98.75 133 LEU A CA 1
ATOM 1100 C C . LEU A 1 133 ? -3.069 11.294 -1.928 1.00 98.75 133 LEU A C 1
ATOM 1102 O O . LEU A 1 133 ? -2.048 11.039 -1.294 1.00 98.75 133 LEU A O 1
ATOM 1106 N N . THR A 1 134 ? -3.976 12.158 -1.489 1.00 98.69 134 THR A N 1
ATOM 1107 C CA . THR A 1 134 ? -3.867 12.884 -0.221 1.00 98.69 134 THR A CA 1
ATOM 1108 C C . THR A 1 134 ? -5.021 12.514 0.702 1.00 98.69 134 THR A C 1
ATOM 1110 O O . THR A 1 134 ? -6.174 12.480 0.278 1.00 98.69 134 THR A O 1
ATOM 1113 N N . TYR A 1 135 ? -4.705 12.299 1.976 1.00 98.50 135 TYR A N 1
ATOM 1114 C CA . TYR A 1 135 ? -5.660 12.135 3.069 1.00 98.50 135 TYR A CA 1
ATOM 1115 C C . TYR A 1 135 ? -5.545 13.337 4.012 1.00 98.50 135 TYR A C 1
ATOM 1117 O O . TYR A 1 135 ? -4.640 13.352 4.852 1.00 98.50 135 TYR A O 1
ATOM 1125 N N . PRO A 1 136 ? -6.429 14.346 3.905 1.00 97.75 136 PRO A N 1
ATOM 1126 C CA . PRO A 1 136 ? -6.336 15.553 4.728 1.00 97.75 136 PRO A CA 1
ATOM 1127 C C . PRO A 1 136 ? -6.387 15.260 6.233 1.00 97.75 136 PRO A C 1
ATOM 1129 O O . PRO A 1 136 ? -5.584 15.783 6.997 1.00 97.75 136 PRO A O 1
ATOM 1132 N N . GLU A 1 137 ? -7.283 14.363 6.653 1.00 97.06 137 GLU A N 1
ATOM 1133 C CA . GLU A 1 137 ? -7.485 13.994 8.064 1.00 97.06 137 GLU A CA 1
ATOM 1134 C C . GLU A 1 137 ? -6.294 13.228 8.663 1.00 97.06 137 GLU A C 1
ATOM 1136 O O . GLU A 1 137 ? -6.074 13.252 9.873 1.00 97.06 137 GLU A O 1
ATOM 1141 N N . LEU A 1 138 ? -5.516 12.550 7.816 1.00 96.50 138 LEU A N 1
ATOM 1142 C CA . LEU A 1 138 ? -4.353 11.758 8.221 1.00 96.50 138 LEU A CA 1
ATOM 1143 C C . LEU A 1 138 ? -3.029 12.511 8.032 1.00 96.50 138 LEU A C 1
ATOM 1145 O O . LEU A 1 138 ? -1.981 11.969 8.382 1.00 96.50 138 LEU A O 1
ATOM 1149 N N . ASP A 1 139 ? -3.075 13.733 7.484 1.00 95.88 139 ASP A N 1
ATOM 1150 C CA . ASP A 1 139 ? -1.901 14.518 7.084 1.00 95.88 139 ASP A CA 1
ATOM 1151 C C . ASP A 1 139 ? -0.902 13.660 6.286 1.00 95.88 139 ASP A C 1
ATOM 1153 O O . ASP A 1 139 ? 0.287 13.572 6.606 1.00 95.88 139 ASP A O 1
ATOM 1157 N N . ARG A 1 140 ? -1.431 12.931 5.291 1.00 97.81 140 ARG A N 1
ATOM 1158 C CA . ARG A 1 140 ? -0.686 11.957 4.484 1.00 97.81 140 ARG A CA 1
ATOM 1159 C C . ARG A 1 140 ? -0.824 12.237 2.998 1.00 97.81 140 ARG A C 1
ATOM 1161 O O . ARG A 1 140 ? -1.918 12.514 2.511 1.00 97.81 140 ARG A O 1
ATOM 1168 N N . THR A 1 141 ? 0.273 12.087 2.265 1.00 98.69 141 THR A N 1
ATOM 1169 C CA . THR A 1 141 ? 0.287 12.074 0.800 1.00 98.69 141 THR A CA 1
ATOM 1170 C C . THR A 1 141 ? 1.113 10.903 0.275 1.00 98.69 141 THR A C 1
ATOM 1172 O O . THR A 1 141 ? 2.284 10.771 0.624 1.00 98.69 141 THR A O 1
ATOM 1175 N N . LEU A 1 142 ? 0.506 10.099 -0.596 1.00 98.75 142 LEU A N 1
ATOM 1176 C CA . LEU A 1 142 ? 1.127 9.025 -1.367 1.00 98.75 142 L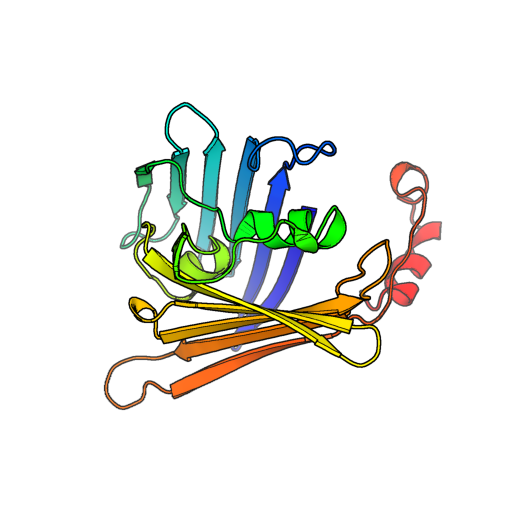EU A CA 1
ATOM 1177 C C . LEU A 1 142 ? 1.225 9.454 -2.835 1.00 98.75 142 LEU A C 1
ATOM 1179 O O . LEU A 1 142 ? 0.230 9.862 -3.430 1.00 98.75 142 LEU A O 1
ATOM 1183 N N . GLU A 1 143 ? 2.400 9.322 -3.437 1.00 98.69 143 GLU A N 1
ATOM 1184 C CA . GLU A 1 143 ? 2.603 9.523 -4.873 1.00 98.69 143 GLU A CA 1
ATOM 1185 C C . GLU A 1 143 ? 3.191 8.260 -5.485 1.00 98.69 143 GLU A C 1
ATOM 1187 O O . GLU A 1 143 ? 4.179 7.719 -4.989 1.00 98.69 143 GLU A O 1
ATOM 1192 N N . ILE A 1 144 ? 2.587 7.784 -6.573 1.00 98.62 144 ILE A N 1
ATOM 1193 C CA . ILE A 1 144 ? 3.025 6.593 -7.300 1.00 98.62 144 ILE A CA 1
ATOM 1194 C C . ILE A 1 144 ? 3.315 7.000 -8.738 1.00 98.62 144 ILE A C 1
ATOM 1196 O O . ILE A 1 144 ? 2.417 7.435 -9.460 1.00 98.62 144 ILE A O 1
ATOM 1200 N N . LYS A 1 145 ? 4.569 6.833 -9.155 1.00 98.44 145 LYS A N 1
ATOM 1201 C CA . LYS A 1 145 ? 5.028 7.092 -10.519 1.00 98.44 145 LYS A CA 1
ATOM 1202 C C . LYS A 1 145 ? 5.147 5.782 -11.290 1.00 98.44 145 LYS A C 1
ATOM 1204 O O . LYS A 1 145 ? 5.760 4.829 -10.802 1.00 98.44 145 LYS A O 1
ATOM 1209 N N . PHE A 1 146 ? 4.603 5.752 -12.499 1.00 98.31 146 PHE A N 1
ATOM 1210 C CA . PHE A 1 146 ? 4.587 4.580 -13.369 1.00 98.31 146 PHE A CA 1
ATOM 1211 C C . PHE A 1 146 ? 4.742 4.960 -14.847 1.00 98.31 146 PHE A C 1
ATOM 1213 O O . PHE A 1 146 ? 4.499 6.102 -15.226 1.00 98.31 146 PHE A O 1
ATOM 1220 N N . GLU A 1 147 ? 5.179 4.024 -15.685 1.00 97.69 147 GLU A N 1
ATOM 1221 C CA . GLU A 1 147 ? 5.268 4.205 -17.143 1.00 97.69 147 GLU A CA 1
ATOM 1222 C C . GLU A 1 147 ? 3.873 4.461 -17.740 1.00 97.69 147 GLU A C 1
ATOM 1224 O O . GLU A 1 147 ? 2.921 3.768 -17.399 1.00 97.69 147 GLU A O 1
ATOM 1229 N N . SER A 1 148 ? 3.720 5.422 -18.656 1.00 95.25 148 SER A N 1
ATOM 1230 C CA . SER A 1 148 ? 2.418 5.735 -19.282 1.00 95.25 148 SER A CA 1
ATOM 1231 C C . SER A 1 148 ? 1.964 4.699 -20.320 1.00 95.25 148 SER A C 1
ATOM 1233 O O . SER A 1 148 ? 0.855 4.799 -20.842 1.00 95.25 148 SER A O 1
ATOM 1235 N N . SER A 1 149 ? 2.806 3.714 -20.638 1.00 94.81 149 SER A N 1
ATOM 1236 C CA . SER A 1 149 ? 2.516 2.608 -21.554 1.00 94.81 149 SER A CA 1
ATOM 1237 C C . SER A 1 149 ? 2.443 1.279 -20.811 1.00 94.81 149 SER A C 1
ATOM 1239 O O . SER A 1 149 ? 3.205 1.049 -19.875 1.00 94.81 149 SER A O 1
ATOM 1241 N N . PHE A 1 150 ? 1.581 0.370 -21.274 1.00 93.81 150 PHE A N 1
ATOM 1242 C CA . PHE A 1 150 ? 1.529 -1.004 -20.775 1.00 93.81 150 PHE A CA 1
ATOM 1243 C C . PHE A 1 150 ? 2.934 -1.654 -20.822 1.00 93.81 150 PHE A C 1
ATOM 1245 O O . PHE A 1 150 ? 3.602 -1.544 -21.854 1.00 93.81 150 PHE A O 1
ATOM 1252 N N . PRO A 1 151 ? 3.406 -2.322 -19.748 1.00 93.75 151 PRO A N 1
ATOM 1253 C CA . PRO A 1 151 ? 2.646 -2.843 -18.604 1.00 93.75 151 PRO A CA 1
ATOM 1254 C C . PRO A 1 151 ? 2.489 -1.881 -17.412 1.00 93.75 151 PRO A C 1
ATOM 1256 O O . PRO A 1 151 ? 2.300 -2.344 -16.283 1.00 93.75 151 PRO A O 1
ATOM 1259 N N . TYR A 1 152 ? 2.581 -0.568 -17.648 1.00 96.44 152 TYR A N 1
ATOM 1260 C CA . TYR A 1 152 ? 2.418 0.492 -16.649 1.00 96.44 152 TYR A CA 1
ATOM 1261 C C . TYR A 1 152 ? 3.299 0.244 -15.426 1.00 96.44 152 TYR A C 1
ATOM 1263 O O . TYR A 1 152 ? 2.843 0.207 -14.277 1.00 96.44 152 TYR A O 1
ATOM 1271 N N . THR A 1 153 ? 4.576 -0.040 -15.688 1.00 96.31 153 THR A N 1
ATOM 1272 C CA . THR A 1 153 ? 5.513 -0.438 -14.643 1.00 96.31 153 THR A CA 1
ATOM 1273 C C . THR A 1 153 ? 5.614 0.662 -13.600 1.00 96.31 153 THR A C 1
ATOM 1275 O O . THR A 1 153 ? 5.815 1.823 -13.935 1.00 96.31 153 THR A O 1
ATOM 1278 N N . ILE A 1 154 ? 5.477 0.300 -12.326 1.00 97.62 154 ILE A N 1
ATOM 1279 C CA . ILE A 1 154 ? 5.666 1.241 -11.225 1.00 97.62 154 ILE A CA 1
ATOM 1280 C C . ILE A 1 154 ? 7.167 1.463 -11.041 1.00 97.62 154 ILE A C 1
ATOM 1282 O O . ILE A 1 154 ? 7.896 0.540 -10.672 1.00 97.62 154 ILE A O 1
ATOM 1286 N N . GLU A 1 155 ? 7.612 2.693 -11.278 1.00 97.62 155 GLU A N 1
ATOM 1287 C CA . GLU A 1 155 ? 9.021 3.084 -11.213 1.00 97.62 155 GLU A CA 1
ATOM 1288 C C . GLU A 1 155 ? 9.428 3.546 -9.824 1.00 97.62 155 GLU A C 1
ATOM 1290 O O . GLU A 1 155 ? 10.533 3.262 -9.363 1.00 97.62 155 GLU A O 1
ATOM 1295 N N . SER A 1 156 ? 8.552 4.275 -9.141 1.00 98.12 156 SER A N 1
ATOM 1296 C CA . SER A 1 156 ? 8.849 4.799 -7.814 1.00 98.12 156 SER A CA 1
ATOM 1297 C C . SER A 1 156 ? 7.591 5.191 -7.067 1.00 98.12 156 SER A C 1
ATOM 1299 O O . SER A 1 156 ? 6.545 5.430 -7.668 1.00 98.12 156 SER A O 1
ATOM 1301 N N . TRP A 1 157 ? 7.715 5.334 -5.755 1.00 98.31 157 TRP A N 1
ATOM 1302 C CA . TRP A 1 157 ? 6.686 5.957 -4.937 1.00 98.31 157 TRP A CA 1
ATOM 1303 C C . TRP A 1 157 ? 7.296 6.744 -3.782 1.00 98.31 157 TRP A C 1
ATOM 1305 O O . TRP A 1 157 ? 8.422 6.466 -3.353 1.00 98.31 157 TRP A O 1
ATOM 1315 N N . THR A 1 158 ? 6.537 7.711 -3.278 1.00 98.69 158 THR A N 1
ATOM 1316 C CA . THR A 1 158 ? 6.805 8.427 -2.029 1.00 98.69 158 THR A CA 1
ATOM 1317 C C . THR A 1 158 ? 5.567 8.370 -1.142 1.00 98.69 158 THR A C 1
ATOM 1319 O O . THR A 1 158 ? 4.446 8.436 -1.632 1.00 98.69 158 THR A O 1
ATOM 1322 N N . ASP A 1 159 ? 5.756 8.216 0.163 1.00 98.00 159 ASP A N 1
ATOM 1323 C CA . ASP A 1 159 ? 4.683 8.272 1.156 1.00 98.00 159 ASP A CA 1
ATOM 1324 C C . ASP A 1 159 ? 5.137 9.194 2.282 1.00 98.00 159 ASP A C 1
ATOM 1326 O O . ASP A 1 159 ? 6.131 8.914 2.961 1.00 98.00 159 ASP A O 1
ATOM 1330 N N . SER A 1 160 ? 4.460 10.331 2.407 1.00 98.12 160 SER A N 1
ATOM 1331 C CA . SER A 1 160 ? 4.781 11.382 3.364 1.00 98.12 160 SER A CA 1
ATOM 1332 C C . SER A 1 160 ? 3.658 11.522 4.369 1.00 98.12 160 SER A C 1
ATOM 1334 O O . SER A 1 160 ? 2.514 11.730 3.973 1.00 98.12 160 SER A O 1
ATOM 1336 N N . PHE A 1 161 ? 3.982 11.455 5.654 1.00 95.75 161 PHE A N 1
ATOM 1337 C CA . PHE A 1 161 ? 3.019 11.652 6.732 1.00 95.75 161 PHE A CA 1
ATOM 1338 C C . PHE A 1 161 ? 3.689 12.204 7.984 1.00 95.75 161 PHE A C 1
ATOM 1340 O O . PHE A 1 161 ? 4.909 12.114 8.162 1.00 95.75 161 PHE A O 1
ATOM 1347 N N . LYS A 1 162 ? 2.884 12.772 8.879 1.00 91.69 162 LYS A N 1
ATOM 1348 C CA . LYS A 1 162 ? 3.356 13.254 10.176 1.00 91.69 162 LYS A CA 1
ATOM 1349 C C . LYS A 1 162 ? 3.615 12.088 11.134 1.00 91.69 162 LYS A C 1
ATOM 1351 O O . LYS A 1 162 ? 2.706 11.331 11.466 1.00 91.69 162 LYS A O 1
ATOM 1356 N N . SER A 1 163 ? 4.858 11.961 11.587 1.00 88.12 163 SER A N 1
ATOM 1357 C CA . SER A 1 163 ? 5.326 10.915 12.501 1.00 88.12 163 SER A CA 1
ATOM 1358 C C . SER A 1 163 ? 5.779 11.509 13.835 1.00 88.12 163 SER A C 1
ATOM 1360 O O . SER A 1 163 ? 6.288 12.630 13.886 1.00 88.12 163 SER A O 1
ATOM 1362 N N . GLY A 1 164 ? 5.617 10.751 14.920 1.00 85.12 164 GLY A N 1
ATOM 1363 C CA . GLY A 1 164 ? 5.926 11.177 16.286 1.00 85.12 164 GLY A CA 1
ATOM 1364 C C . GLY A 1 164 ? 4.745 11.827 17.015 1.00 85.12 164 GLY A C 1
ATOM 1365 O O . GLY A 1 164 ? 3.635 11.919 16.496 1.00 85.12 164 GLY A O 1
ATOM 1366 N N . PHE A 1 165 ? 4.991 12.274 18.249 1.00 78.50 165 PHE A N 1
ATOM 1367 C CA . PHE A 1 165 ? 3.955 12.766 19.161 1.00 78.50 165 PHE A CA 1
ATOM 1368 C C . PHE A 1 165 ? 4.194 14.221 19.582 1.00 78.50 165 PHE A C 1
ATOM 1370 O O . PHE A 1 165 ? 5.333 14.668 19.748 1.00 78.50 165 PHE A O 1
ATOM 1377 N N . GLY A 1 166 ? 3.097 14.950 19.803 1.00 83.06 166 GLY A N 1
ATOM 1378 C CA . GLY A 1 166 ? 3.116 16.316 20.326 1.00 83.06 166 GLY A CA 1
ATOM 1379 C C . GLY A 1 166 ? 3.894 17.299 19.445 1.00 83.06 166 GLY A C 1
ATOM 1380 O O . GLY A 1 166 ? 3.871 17.220 18.217 1.00 83.06 166 GLY A O 1
ATOM 1381 N N . SER A 1 167 ? 4.604 18.230 20.082 1.00 84.94 167 SER A N 1
ATOM 1382 C CA . SER A 1 167 ? 5.378 19.284 19.408 1.00 84.94 167 SER A CA 1
ATOM 1383 C C . SER A 1 167 ? 6.603 18.778 18.640 1.00 84.94 167 SER A C 1
ATOM 1385 O O . SER A 1 167 ? 7.161 19.520 17.837 1.00 84.94 167 SER A O 1
ATOM 1387 N N . LYS A 1 168 ? 7.025 17.527 18.865 1.00 88.38 168 LYS A N 1
ATOM 1388 C CA . LYS A 1 168 ? 8.159 16.903 18.165 1.00 88.38 168 LYS A CA 1
ATOM 1389 C C . LYS A 1 168 ? 7.745 16.152 16.901 1.00 88.38 168 LYS A C 1
ATOM 1391 O O . LYS A 1 168 ? 8.610 15.595 16.234 1.00 88.38 168 LYS A O 1
ATOM 1396 N N . ALA A 1 169 ? 6.450 16.096 16.593 1.00 89.56 169 ALA A N 1
ATOM 1397 C CA . ALA A 1 169 ? 5.968 15.400 15.415 1.00 89.56 169 ALA A CA 1
ATOM 1398 C C . ALA A 1 169 ? 6.444 16.106 14.134 1.00 89.56 169 ALA A C 1
ATOM 1400 O O . ALA A 1 169 ? 6.240 17.310 13.970 1.00 89.56 169 ALA A O 1
ATOM 1401 N N . GLN A 1 170 ? 7.062 15.350 13.231 1.00 93.25 170 GLN A N 1
ATOM 1402 C CA . GLN A 1 170 ? 7.661 15.853 11.996 1.00 93.25 170 GLN A CA 1
ATOM 1403 C C . GLN A 1 170 ? 7.096 15.106 10.794 1.00 93.25 170 GLN A C 1
ATOM 1405 O O . GLN A 1 170 ? 6.786 13.917 10.875 1.00 93.25 170 GLN A O 1
ATOM 1410 N N . THR A 1 171 ? 6.985 15.793 9.662 1.00 94.50 171 THR A N 1
ATOM 1411 C CA . THR A 1 171 ? 6.682 15.136 8.391 1.00 94.50 171 THR A CA 1
ATOM 1412 C C . THR A 1 171 ? 7.877 14.285 7.983 1.00 94.50 171 THR A C 1
ATOM 1414 O O . THR A 1 171 ? 8.983 14.795 7.807 1.00 94.50 171 THR A O 1
ATOM 1417 N N . MET A 1 172 ? 7.653 12.982 7.845 1.00 94.75 172 MET A N 1
ATOM 1418 C CA . MET A 1 172 ? 8.641 12.030 7.353 1.00 94.75 172 MET A CA 1
ATOM 1419 C C . MET A 1 172 ? 8.198 11.505 5.995 1.00 94.75 172 MET A C 1
ATOM 1421 O O . MET A 1 172 ? 7.008 11.295 5.774 1.00 94.75 172 MET A O 1
ATOM 1425 N N . THR A 1 173 ? 9.160 11.245 5.111 1.00 96.81 173 THR A N 1
ATOM 1426 C CA . THR A 1 173 ? 8.902 10.708 3.772 1.00 96.81 173 THR A CA 1
ATOM 1427 C C . THR A 1 173 ? 9.643 9.394 3.582 1.00 96.81 173 THR A C 1
ATOM 1429 O O . THR A 1 173 ? 10.874 9.345 3.624 1.00 96.81 173 THR A O 1
ATOM 1432 N N . SER A 1 174 ? 8.891 8.328 3.324 1.00 95.50 174 SER A N 1
ATOM 1433 C CA . SER A 1 174 ? 9.429 7.084 2.774 1.00 95.50 174 SER A CA 1
ATOM 1434 C C . SER A 1 174 ? 9.437 7.166 1.254 1.00 95.50 174 SER A C 1
ATOM 1436 O O . SER A 1 174 ? 8.515 7.718 0.660 1.00 95.50 174 SER A O 1
ATOM 1438 N N . LYS A 1 175 ? 10.460 6.605 0.609 1.00 97.25 175 LYS A N 1
ATOM 1439 C CA . LYS A 1 175 ? 10.529 6.515 -0.852 1.00 97.25 175 LYS A CA 1
ATOM 1440 C C . LYS A 1 175 ? 11.105 5.182 -1.295 1.00 97.25 175 LYS A C 1
ATOM 1442 O O . LYS A 1 175 ? 11.950 4.617 -0.601 1.00 97.25 175 LYS A O 1
ATOM 1447 N N . ALA A 1 176 ? 10.700 4.723 -2.470 1.00 96.56 176 ALA A N 1
ATOM 1448 C CA . ALA A 1 176 ? 11.342 3.603 -3.142 1.00 96.56 176 ALA A CA 1
ATOM 1449 C C . ALA A 1 176 ? 11.418 3.849 -4.648 1.00 96.56 176 ALA A C 1
ATOM 1451 O O . ALA A 1 176 ? 10.542 4.492 -5.225 1.00 96.56 176 ALA A O 1
ATOM 1452 N N . THR A 1 177 ? 12.449 3.289 -5.274 1.00 97.31 177 THR A N 1
ATOM 1453 C CA . THR A 1 177 ? 12.663 3.302 -6.723 1.00 97.31 177 THR A CA 1
ATOM 1454 C C . THR A 1 177 ? 12.961 1.881 -7.178 1.00 97.31 177 THR A C 1
ATOM 1456 O O . THR A 1 177 ? 13.670 1.139 -6.494 1.00 97.31 177 THR A O 1
ATOM 1459 N N . LYS A 1 178 ? 12.399 1.490 -8.320 1.00 95.62 178 LYS A N 1
ATOM 1460 C CA . LYS A 1 178 ? 12.608 0.187 -8.943 1.00 95.62 178 LYS A CA 1
ATOM 1461 C C . LYS A 1 178 ? 14.095 -0.000 -9.243 1.00 95.62 178 LYS A C 1
ATOM 1463 O O . LYS A 1 178 ? 14.696 0.805 -9.943 1.00 95.62 178 LYS A O 1
ATOM 1468 N N . ILE A 1 179 ? 14.674 -1.080 -8.723 1.00 93.94 179 ILE A N 1
ATOM 1469 C CA . ILE A 1 179 ? 16.061 -1.457 -9.021 1.00 93.94 179 ILE A CA 1
ATOM 1470 C C . ILE A 1 179 ? 16.079 -2.292 -10.300 1.00 93.94 179 ILE A C 1
ATOM 1472 O O . ILE A 1 179 ? 16.683 -1.907 -11.297 1.00 93.94 179 ILE A O 1
ATOM 1476 N N . LYS A 1 180 ? 15.384 -3.434 -10.283 1.00 92.75 180 LYS A N 1
ATOM 1477 C CA . LYS A 1 180 ? 15.304 -4.379 -11.400 1.00 92.75 180 LYS A CA 1
ATOM 1478 C C . LYS A 1 180 ? 13.951 -5.082 -11.432 1.00 92.75 180 LYS A C 1
ATOM 1480 O O . LYS A 1 180 ? 13.194 -5.076 -10.463 1.00 92.75 180 LYS A O 1
ATOM 1485 N N . THR A 1 181 ? 13.637 -5.690 -12.569 1.00 91.00 181 THR A N 1
ATOM 1486 C CA . THR A 1 181 ? 12.456 -6.539 -12.758 1.00 91.00 181 THR A CA 1
ATOM 1487 C C . THR A 1 181 ? 12.868 -7.787 -13.517 1.00 91.00 181 THR A C 1
ATOM 1489 O O . THR A 1 181 ? 13.647 -7.709 -14.463 1.00 91.00 181 THR A O 1
ATOM 1492 N N . LEU A 1 182 ? 12.341 -8.934 -13.096 1.00 90.50 182 LEU A N 1
ATOM 1493 C CA . LEU A 1 182 ? 12.598 -10.222 -13.722 1.00 90.50 182 LEU A CA 1
ATOM 1494 C C . LEU A 1 182 ? 11.270 -10.957 -13.908 1.00 90.50 182 LEU A C 1
ATOM 1496 O O . LEU A 1 182 ? 10.563 -11.215 -12.936 1.00 90.50 182 LEU A O 1
ATOM 1500 N N . ASN A 1 183 ? 10.939 -11.295 -15.153 1.00 89.50 183 ASN A N 1
ATOM 1501 C CA . ASN A 1 183 ? 9.819 -12.175 -15.474 1.00 89.50 183 ASN A CA 1
ATOM 1502 C C . ASN A 1 183 ? 10.377 -13.557 -15.819 1.00 89.50 183 ASN A C 1
ATOM 1504 O O . ASN A 1 183 ? 11.071 -13.715 -16.820 1.00 89.50 183 ASN A O 1
ATOM 1508 N N . THR A 1 184 ? 10.135 -14.535 -14.951 1.00 90.00 184 THR A N 1
ATOM 1509 C CA . THR A 1 184 ? 10.810 -15.832 -15.001 1.00 90.00 184 THR A CA 1
ATOM 1510 C C . THR A 1 184 ? 9.915 -16.931 -14.417 1.00 90.00 184 THR A C 1
ATOM 1512 O O . THR A 1 184 ? 9.084 -16.631 -13.551 1.00 90.00 184 THR A O 1
ATOM 1515 N N . PRO A 1 185 ? 10.024 -18.203 -14.855 1.00 89.56 185 PRO A N 1
ATOM 1516 C CA . PRO A 1 185 ? 9.164 -19.281 -14.367 1.00 89.56 185 PRO A CA 1
ATOM 1517 C C . PRO A 1 185 ? 9.563 -19.730 -12.951 1.00 89.56 185 PRO A C 1
ATOM 1519 O O . PRO A 1 185 ? 10.148 -20.797 -12.778 1.00 89.56 185 PRO A O 1
ATOM 1522 N N . TYR A 1 186 ? 9.202 -18.939 -11.936 1.00 83.25 186 TYR A N 1
ATOM 1523 C CA . TYR A 1 186 ? 9.568 -19.131 -10.523 1.00 83.25 186 TYR A CA 1
ATOM 1524 C C . TYR A 1 186 ? 9.457 -20.583 -10.025 1.00 83.25 186 TYR A C 1
ATOM 1526 O O . TYR A 1 186 ? 10.383 -21.098 -9.407 1.00 83.25 186 TYR A O 1
ATOM 1534 N N . TRP A 1 187 ? 8.362 -21.289 -10.338 1.00 86.44 187 TRP A N 1
ATOM 1535 C CA . TRP A 1 187 ? 8.149 -22.675 -9.889 1.00 86.44 187 TRP A CA 1
ATOM 1536 C C . TRP A 1 187 ? 9.155 -23.688 -10.452 1.00 86.44 187 TRP A C 1
ATOM 1538 O O . TRP A 1 187 ? 9.270 -24.792 -9.925 1.00 86.44 187 TRP A O 1
ATOM 1548 N N . ARG A 1 188 ? 9.888 -23.324 -11.509 1.00 91.50 188 ARG A N 1
ATOM 1549 C CA . ARG A 1 188 ? 10.997 -24.111 -12.065 1.00 91.50 188 ARG A CA 1
ATOM 1550 C C . ARG A 1 188 ? 12.368 -23.666 -11.537 1.00 91.50 188 ARG A C 1
ATOM 1552 O O . ARG A 1 188 ? 13.355 -24.287 -11.908 1.00 91.50 188 ARG A O 1
ATOM 1559 N N . GLN A 1 189 ? 12.422 -22.621 -10.707 1.00 89.25 189 GLN A N 1
ATOM 1560 C CA . GLN A 1 189 ? 13.637 -21.934 -10.249 1.00 89.25 189 GLN A CA 1
ATOM 1561 C C . GLN A 1 189 ? 13.694 -21.813 -8.716 1.00 89.25 189 GLN A C 1
ATOM 1563 O O . GLN A 1 189 ? 13.913 -20.741 -8.152 1.00 89.25 189 GLN A O 1
ATOM 1568 N N . ASN A 1 190 ? 13.418 -22.915 -8.021 1.00 87.38 190 ASN A N 1
ATOM 1569 C CA . ASN A 1 190 ? 13.398 -22.990 -6.559 1.00 87.38 190 ASN A CA 1
ATOM 1570 C C . ASN A 1 190 ? 14.510 -23.892 -5.991 1.00 87.38 190 ASN A C 1
ATOM 1572 O O . ASN A 1 190 ? 14.396 -24.368 -4.859 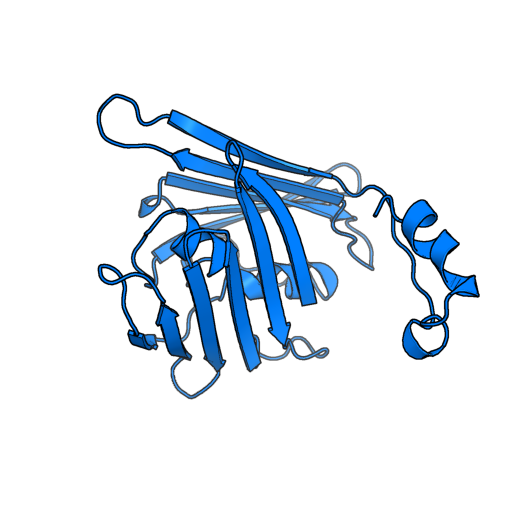1.00 87.38 190 ASN A O 1
ATOM 1576 N N . ARG A 1 191 ? 15.575 -24.145 -6.766 1.00 91.69 191 ARG A N 1
ATOM 1577 C CA . ARG A 1 191 ? 16.706 -25.007 -6.389 1.00 91.69 191 ARG A CA 1
ATOM 1578 C C . ARG A 1 191 ? 17.929 -24.164 -6.014 1.00 91.69 191 ARG A C 1
ATOM 1580 O O . ARG A 1 191 ? 18.024 -22.989 -6.346 1.00 91.69 191 ARG A O 1
ATOM 1587 N N . ASN A 1 192 ? 18.921 -24.778 -5.364 1.00 91.12 192 ASN A N 1
ATOM 1588 C CA . ASN A 1 192 ? 20.162 -24.087 -4.973 1.00 91.12 192 ASN A CA 1
ATOM 1589 C C . ASN A 1 192 ? 20.939 -23.511 -6.169 1.00 91.12 192 ASN A C 1
ATOM 1591 O O . ASN A 1 192 ? 21.592 -22.482 -6.035 1.00 91.12 192 ASN A O 1
ATOM 1595 N N . ASN A 1 193 ? 20.834 -24.128 -7.348 1.00 92.62 193 ASN A N 1
ATOM 1596 C CA . ASN A 1 193 ? 21.477 -23.613 -8.559 1.00 92.62 193 ASN A CA 1
ATOM 1597 C C . ASN A 1 193 ? 20.850 -22.299 -9.059 1.00 92.62 193 ASN A C 1
ATOM 1599 O O . ASN A 1 193 ? 21.449 -21.642 -9.901 1.00 92.62 193 ASN A O 1
ATOM 1603 N N . ASP A 1 194 ? 19.687 -21.897 -8.535 1.00 90.50 194 ASP A N 1
ATOM 1604 C CA . ASP A 1 194 ? 18.973 -20.675 -8.918 1.00 90.50 194 ASP A CA 1
ATOM 1605 C C . ASP A 1 194 ? 19.292 -19.478 -7.997 1.00 90.50 194 ASP A C 1
ATOM 1607 O O . ASP A 1 194 ? 18.729 -18.397 -8.167 1.00 90.50 194 ASP A O 1
ATOM 1611 N N . ILE A 1 195 ? 20.194 -19.635 -7.013 1.00 87.69 195 ILE A N 1
ATOM 1612 C CA . ILE A 1 195 ? 20.526 -18.584 -6.027 1.00 87.69 195 ILE A CA 1
ATOM 1613 C C . ILE A 1 195 ? 20.990 -17.283 -6.701 1.00 87.69 195 ILE A C 1
ATOM 1615 O O . ILE A 1 195 ? 20.619 -16.209 -6.233 1.00 87.69 195 ILE A O 1
ATOM 1619 N N . PHE A 1 196 ? 21.695 -17.365 -7.835 1.00 89.75 196 PHE A N 1
ATOM 1620 C CA . PHE A 1 196 ? 22.171 -16.200 -8.601 1.00 89.75 196 PHE A CA 1
ATOM 1621 C C . PHE A 1 196 ? 21.043 -15.246 -9.055 1.00 89.75 196 PHE A C 1
ATOM 1623 O O . PHE A 1 196 ? 21.280 -14.075 -9.368 1.00 89.75 196 PHE A O 1
ATOM 1630 N N . LEU A 1 197 ? 19.791 -15.720 -9.096 1.00 87.75 197 LEU A N 1
ATOM 1631 C CA . LEU A 1 197 ? 18.631 -14.880 -9.403 1.00 87.75 197 LEU A CA 1
ATOM 1632 C C . LEU A 1 197 ? 18.341 -13.862 -8.288 1.00 87.75 197 LEU A C 1
ATOM 1634 O O . LEU A 1 197 ? 17.781 -12.804 -8.573 1.00 87.75 197 LEU A O 1
ATOM 1638 N N . ARG A 1 198 ? 18.745 -14.143 -7.040 1.00 86.19 198 ARG A N 1
ATOM 1639 C CA . ARG A 1 198 ? 18.644 -13.196 -5.914 1.00 86.19 198 ARG A CA 1
ATOM 1640 C C . ARG A 1 198 ? 19.597 -12.025 -6.108 1.00 86.19 198 ARG A C 1
ATOM 1642 O O . ARG A 1 198 ? 19.144 -10.883 -6.111 1.00 86.19 198 ARG A O 1
ATOM 1649 N N . ASP A 1 199 ? 20.854 -12.316 -6.440 1.00 84.56 199 ASP A N 1
ATOM 1650 C CA . ASP A 1 199 ? 21.864 -11.303 -6.769 1.00 84.56 199 ASP A CA 1
ATOM 1651 C C . ASP A 1 199 ? 21.406 -10.439 -7.951 1.00 84.56 199 ASP A C 1
ATOM 1653 O O . ASP A 1 199 ? 21.542 -9.213 -7.951 1.00 84.56 199 ASP A O 1
ATOM 1657 N N . THR A 1 200 ? 20.776 -11.071 -8.948 1.00 86.12 200 THR A N 1
ATOM 1658 C CA . THR A 1 200 ? 20.189 -10.365 -10.094 1.00 86.12 200 THR A CA 1
ATOM 1659 C C . THR A 1 200 ? 19.124 -9.361 -9.660 1.00 86.12 200 THR A C 1
ATOM 1661 O O . THR A 1 200 ? 19.022 -8.312 -10.287 1.00 86.12 200 THR A O 1
ATOM 1664 N N . LEU A 1 201 ? 18.358 -9.643 -8.605 1.00 85.38 201 LEU A N 1
ATOM 1665 C CA . LEU A 1 201 ? 17.306 -8.778 -8.061 1.00 85.38 201 LEU A CA 1
ATOM 1666 C C . LEU A 1 201 ? 17.789 -7.829 -6.950 1.00 85.38 201 LEU A C 1
ATOM 1668 O O . LEU A 1 201 ? 17.019 -6.959 -6.543 1.00 85.38 201 LEU A O 1
ATOM 1672 N N . GLY A 1 202 ? 19.037 -7.960 -6.489 1.00 82.81 202 GLY A N 1
ATOM 1673 C CA . GLY A 1 202 ? 19.571 -7.204 -5.352 1.00 82.81 202 GLY A CA 1
ATOM 1674 C C . GLY A 1 202 ? 18.963 -7.615 -4.005 1.00 82.81 202 GLY A C 1
ATOM 1675 O O . GLY A 1 202 ? 18.769 -6.752 -3.149 1.00 82.81 202 GLY A O 1
ATOM 1676 N N . LEU A 1 203 ? 18.608 -8.899 -3.855 1.00 80.75 203 LEU A N 1
ATOM 1677 C CA . LEU A 1 203 ? 18.007 -9.501 -2.655 1.00 80.75 203 LEU A CA 1
ATOM 1678 C C . LEU A 1 203 ? 18.987 -10.376 -1.875 1.00 80.75 203 LEU A C 1
ATOM 1680 O O . LEU A 1 203 ? 19.806 -11.051 -2.532 1.00 80.75 203 LEU A O 1
#

Radius of gyration: 17.83 Å; chains: 1; bounding box: 44×44×46 Å

Foldseek 3Di:
DKDWDWDDDVPKIKIKIKDFQADLVNPDATQKIKIKIDMDVWIKIKMWGDDQWTWIWMATPDPVVHIDTDTAHDFAEQSCQVVCLQRPNVPDDAAKGKYQYDPVVCVVQVHDRYIAIKHWDWDDDPQKIWIWIDGPVQQKIKIWIFGNDPSRHTAKMKIWGFDDDDPPTDIDIDMDGQDDDDDDPVVVQPDPVNVVVCVVRVD

Secondary structure (DSSP, 8-state):
-EEEEEEEETTEEEEEEEEEE--TT--SS-SEEEEEEE-SS-EEEEEEEESSSEEEEEEESSTTT--EEEEE-S-EEHHHHHHHHHH-GGGS--EEEEEEPPHHHHHHTT-----EEEEEEEEEETTEEEEEEEEGGGTEEEEEEEESSTT--EEEEEEEEEESSGGG-EEEEEEEE--------GGG--SGGGTHHHHHHT-

pLDDT: mean 94.38, std 4.6, range [78.5, 98.81]